Protein AF-A0A7C4UR06-F1 (afdb_monomer_lite)

Secondary structure (DSSP, 8-state):
-HHHHHHHHHHHHHHHTTPPPPHHHHHHHHHHHHHHHHHHTTSHHHHHHHHHHHHHHHHHHHHHHHTT-HHHHHHHHHHHHHHSTTTTSTTSTTHHHHHHHHHHHTPPEEEEEEEEEETTEEEEEEEEE-TTT--EEEEEEETT-EE--PBPTTT--BPPP-EEEEEEETTTTEEEEEEGGGTEEEEEEPP----

Radius of gyration: 21.27 Å; chains: 1; bounding box: 47×37×65 Å

Foldseek 3Di:
DVQLVVLCVVLVCCLVVVHDDPPVCLVVSLVSNLVVLVVQVVDPVSLVVLVVVLVVLVVSLVSCVVVVVLNSNLSSQSSSCSSPPPCCPCPHVCVVVNQLSVLVQQAWDKAWAFWDDDDPWIWTWMWTAGNVPRDIDIDTDTAQDFDDFDQDPVPRDTHGGQKHFPDAPDVQQWTWMARNVNRDIDIHGHPPPPD

Sequence (195 aa):
MSELRSALQPLSNAINTNTGIPPSQHESILNNLRSVKGKYSAIENGKIAIGKICLELDDMIKRAREQQRWGLVRLGIMAYDVLRPGAIAPDGKYARLLERTNLILSRPKVEVNGFLQAEKDIYIFLTVTDTATQKTENFKVREGEEFYEPVDPQTNKKKPPQLRIVRVIGDQQSVEILYIPANETWIVPGPRTKG

pLDDT: mean 90.49, std 7.77, range [35.78, 97.94]

Structure (mmCIF, N/CA/C/O backbone):
data_AF-A0A7C4UR06-F1
#
_entry.id   AF-A0A7C4UR06-F1
#
loop_
_atom_site.group_PDB
_atom_site.id
_atom_site.type_symbol
_atom_site.label_atom_id
_atom_site.label_alt_id
_atom_site.label_comp_id
_atom_site.label_asym_id
_atom_site.label_entity_id
_atom_site.label_seq_id
_atom_site.pdbx_PDB_ins_code
_atom_site.Cartn_x
_atom_site.Cartn_y
_atom_site.Cartn_z
_atom_site.occupancy
_atom_site.B_iso_or_equiv
_atom_site.auth_seq_id
_atom_site.auth_comp_id
_atom_site.auth_asym_id
_atom_site.auth_atom_id
_atom_site.pdbx_PDB_model_num
ATOM 1 N N . MET A 1 1 ? 21.070 -8.172 -23.298 1.00 59.19 1 MET A N 1
ATOM 2 C CA . MET A 1 1 ? 19.968 -8.837 -22.555 1.00 59.19 1 MET A CA 1
ATOM 3 C C . MET A 1 1 ? 20.271 -8.947 -21.061 1.00 59.19 1 MET A C 1
ATOM 5 O O . MET A 1 1 ? 19.366 -8.677 -20.283 1.00 59.19 1 MET A O 1
ATOM 9 N N . SER A 1 2 ? 21.506 -9.286 -20.648 1.00 75.75 2 SER A N 1
ATOM 10 C CA . SER A 1 2 ? 21.862 -9.386 -19.219 1.00 75.75 2 SER A CA 1
ATOM 11 C C . SER A 1 2 ? 21.649 -8.079 -18.453 1.00 75.75 2 SER A C 1
ATOM 13 O O . SER A 1 2 ? 21.079 -8.115 -17.377 1.00 75.75 2 SER A O 1
ATOM 15 N N . GLU A 1 3 ? 21.991 -6.926 -19.035 1.00 81.56 3 GLU A N 1
ATOM 16 C CA . GLU A 1 3 ? 21.871 -5.624 -18.360 1.00 81.56 3 GLU A CA 1
ATOM 17 C C . GLU A 1 3 ? 20.427 -5.226 -18.003 1.00 81.56 3 GLU A C 1
ATOM 19 O O . GLU A 1 3 ? 20.192 -4.699 -16.918 1.00 81.56 3 GLU A O 1
ATOM 24 N N . LEU A 1 4 ? 19.446 -5.516 -18.874 1.00 81.00 4 LEU A N 1
ATOM 25 C CA . LEU A 1 4 ? 18.023 -5.264 -18.587 1.00 81.00 4 LEU A CA 1
ATOM 26 C C . LEU A 1 4 ? 17.529 -6.129 -17.421 1.00 81.00 4 LEU A C 1
ATOM 28 O O . LEU A 1 4 ? 16.806 -5.637 -16.559 1.00 81.00 4 LEU A O 1
ATOM 32 N N . ARG A 1 5 ? 17.949 -7.400 -17.366 1.00 83.25 5 ARG A N 1
ATOM 33 C CA . ARG A 1 5 ? 17.631 -8.286 -16.237 1.00 83.25 5 ARG A CA 1
ATOM 34 C C . ARG A 1 5 ? 18.345 -7.854 -14.962 1.00 83.25 5 ARG A C 1
ATOM 36 O O . ARG A 1 5 ? 17.712 -7.811 -13.915 1.00 83.25 5 ARG A O 1
ATOM 43 N N . SER A 1 6 ? 19.614 -7.455 -15.050 1.00 87.06 6 SER A N 1
ATOM 44 C CA . SER A 1 6 ? 20.381 -6.954 -13.906 1.00 87.06 6 SER A CA 1
ATOM 45 C C . SER A 1 6 ? 19.733 -5.722 -13.272 1.00 87.06 6 SER A C 1
ATOM 47 O O . SER A 1 6 ? 19.689 -5.623 -12.049 1.00 87.06 6 SER A O 1
ATOM 49 N N . ALA A 1 7 ? 19.165 -4.816 -14.077 1.00 85.06 7 ALA A N 1
ATOM 50 C CA . ALA A 1 7 ? 18.427 -3.659 -13.567 1.00 85.06 7 ALA A CA 1
ATOM 51 C C . ALA A 1 7 ? 17.163 -4.051 -12.772 1.00 85.06 7 ALA A C 1
ATOM 53 O O . ALA A 1 7 ? 16.773 -3.339 -11.850 1.00 85.06 7 ALA A O 1
ATOM 54 N N . LEU A 1 8 ? 16.548 -5.194 -13.093 1.00 87.56 8 LEU A N 1
ATOM 55 C CA . LEU A 1 8 ? 15.363 -5.730 -12.412 1.00 87.56 8 LEU A CA 1
ATOM 56 C C . LEU A 1 8 ? 15.693 -6.766 -11.330 1.00 87.56 8 LEU A C 1
ATOM 58 O O . LEU A 1 8 ? 14.796 -7.207 -10.608 1.00 87.56 8 LEU A O 1
ATOM 62 N N . GLN A 1 9 ? 16.964 -7.137 -11.175 1.00 87.56 9 GLN A N 1
ATOM 63 C CA . GLN A 1 9 ? 17.397 -8.132 -10.199 1.00 87.56 9 GLN A CA 1
ATOM 64 C C . GLN A 1 9 ? 16.957 -7.802 -8.763 1.00 87.56 9 GLN A C 1
ATOM 66 O O . GLN A 1 9 ? 16.503 -8.721 -8.081 1.00 87.56 9 GLN A O 1
ATOM 71 N N . PRO A 1 10 ? 16.995 -6.536 -8.291 1.00 88.00 10 PRO A N 1
ATOM 72 C CA . PRO A 1 10 ? 16.487 -6.198 -6.963 1.00 88.00 10 PRO A CA 1
ATOM 73 C C . PRO A 1 10 ? 15.001 -6.539 -6.790 1.00 88.00 10 PRO A C 1
ATOM 75 O O . PRO A 1 10 ? 14.621 -7.092 -5.761 1.00 88.00 10 PRO A O 1
ATOM 78 N N . LEU A 1 11 ? 14.175 -6.269 -7.811 1.00 86.50 11 LEU A N 1
ATOM 79 C CA . LEU A 1 11 ? 12.741 -6.575 -7.803 1.00 86.50 11 LEU A CA 1
ATOM 80 C C . LEU A 1 11 ? 12.498 -8.087 -7.789 1.00 86.50 11 LEU A C 1
ATOM 82 O O . LEU A 1 11 ? 11.734 -8.579 -6.963 1.00 86.50 11 LEU A O 1
ATOM 86 N N . SER A 1 12 ? 13.191 -8.821 -8.662 1.00 87.62 12 SER A N 1
ATOM 87 C CA . SER A 1 12 ? 13.107 -10.284 -8.725 1.00 87.62 12 SER A CA 1
ATOM 88 C C . SER A 1 12 ? 13.512 -10.928 -7.397 1.00 87.62 12 SER A C 1
ATOM 90 O O . SER A 1 12 ? 12.781 -11.757 -6.856 1.00 87.62 12 SER A O 1
ATOM 92 N N . ASN A 1 13 ? 14.638 -10.493 -6.822 1.00 90.06 13 ASN A N 1
ATOM 93 C CA . ASN A 1 13 ? 15.117 -10.986 -5.536 1.00 90.06 13 ASN A CA 1
ATOM 94 C C . ASN A 1 13 ? 14.091 -10.719 -4.433 1.00 90.06 13 ASN A C 1
ATOM 96 O O . ASN A 1 13 ? 13.734 -11.653 -3.731 1.00 90.06 13 ASN A O 1
ATOM 100 N N . ALA A 1 14 ? 13.569 -9.495 -4.329 1.00 88.38 14 ALA A N 1
ATOM 101 C CA . ALA A 1 14 ? 12.589 -9.123 -3.308 1.00 88.38 14 ALA A CA 1
ATOM 102 C C . ALA A 1 14 ? 11.306 -9.969 -3.359 1.00 88.38 14 ALA A C 1
ATOM 104 O O . ALA A 1 14 ? 10.772 -10.354 -2.318 1.00 88.38 14 ALA A O 1
ATOM 105 N N . ILE A 1 15 ? 10.828 -10.295 -4.563 1.00 86.56 15 ILE A N 1
ATOM 106 C CA . ILE A 1 15 ? 9.661 -11.170 -4.753 1.00 86.56 15 ILE A CA 1
ATOM 107 C C . ILE A 1 15 ? 9.988 -12.613 -4.340 1.00 86.56 15 ILE A C 1
ATOM 109 O O . ILE A 1 15 ? 9.187 -13.260 -3.669 1.00 86.56 15 ILE A O 1
ATOM 113 N N . ASN A 1 16 ? 11.165 -13.122 -4.714 1.00 86.62 16 ASN A N 1
ATOM 114 C CA . ASN A 1 16 ? 11.542 -14.515 -4.458 1.00 86.62 16 ASN A CA 1
ATOM 115 C C . ASN A 1 16 ? 11.925 -14.775 -2.992 1.00 86.62 16 ASN A C 1
ATOM 117 O O . ASN A 1 16 ? 11.623 -15.839 -2.461 1.00 86.62 16 ASN A O 1
ATOM 121 N N . THR A 1 17 ? 12.584 -13.823 -2.329 1.00 86.19 17 THR A N 1
ATOM 122 C CA . THR A 1 17 ? 13.003 -13.940 -0.920 1.00 86.19 17 THR A CA 1
ATOM 123 C C . THR A 1 17 ? 11.976 -13.366 0.050 1.00 86.19 17 THR A C 1
ATOM 125 O O . THR A 1 17 ? 12.208 -13.351 1.258 1.00 86.19 17 THR A O 1
ATOM 128 N N . ASN A 1 18 ? 10.838 -12.891 -0.462 1.00 78.62 18 ASN A N 1
ATOM 129 C CA . ASN A 1 18 ? 9.783 -12.254 0.316 1.00 78.62 18 ASN A CA 1
ATOM 130 C C . ASN A 1 18 ? 10.299 -11.046 1.135 1.00 78.62 18 ASN A C 1
ATOM 132 O O . ASN A 1 18 ? 9.772 -10.728 2.205 1.00 78.62 18 ASN A O 1
ATOM 136 N N . THR A 1 19 ? 11.315 -10.328 0.643 1.00 84.38 19 THR A N 1
ATOM 137 C CA . THR A 1 19 ? 11.877 -9.136 1.302 1.00 84.38 19 THR A CA 1
ATOM 138 C C . THR A 1 19 ? 11.327 -7.842 0.709 1.00 84.38 19 THR A C 1
ATOM 140 O O . THR A 1 19 ? 10.835 -7.785 -0.416 1.00 84.38 19 THR A O 1
ATOM 143 N N . GLY A 1 20 ? 11.266 -6.788 1.525 1.00 80.56 20 GLY A N 1
ATOM 144 C CA . GLY A 1 20 ? 10.828 -5.466 1.071 1.00 80.56 20 GLY A CA 1
ATOM 145 C C . GLY A 1 20 ? 11.960 -4.717 0.373 1.00 80.56 20 GLY A C 1
ATOM 146 O O . GLY A 1 20 ? 13.120 -4.883 0.737 1.00 80.56 20 GLY A O 1
ATOM 147 N N . ILE A 1 21 ? 11.618 -3.854 -0.587 1.00 85.31 21 ILE A N 1
ATOM 148 C CA . ILE A 1 21 ? 12.548 -2.847 -1.114 1.00 85.31 21 ILE A CA 1
ATOM 149 C C . ILE A 1 21 ? 12.170 -1.501 -0.490 1.00 85.31 21 ILE A C 1
ATOM 151 O O . ILE A 1 21 ? 11.022 -1.073 -0.670 1.00 85.31 21 ILE A O 1
ATOM 155 N N . PRO A 1 22 ? 13.093 -0.819 0.213 1.00 84.88 22 PRO A N 1
ATOM 156 C CA . PRO A 1 22 ? 12.840 0.508 0.762 1.00 84.88 22 PRO A CA 1
ATOM 157 C C . PRO A 1 22 ? 12.407 1.502 -0.330 1.00 84.88 22 PRO A C 1
ATOM 159 O O . PRO A 1 22 ? 13.013 1.501 -1.404 1.00 84.88 22 PRO A O 1
ATOM 162 N N . PRO A 1 23 ? 11.424 2.390 -0.073 1.00 81.25 23 PRO A N 1
ATOM 163 C CA . PRO A 1 23 ? 10.968 3.378 -1.057 1.00 81.25 23 PRO A CA 1
ATOM 164 C C . PRO A 1 23 ? 12.089 4.255 -1.630 1.00 81.25 23 PRO A C 1
ATOM 166 O O . PRO A 1 23 ? 12.062 4.595 -2.809 1.00 81.25 23 PRO A O 1
ATOM 169 N N . SER A 1 24 ? 13.119 4.554 -0.832 1.00 84.12 24 SER A N 1
ATOM 170 C CA . SER A 1 24 ? 14.296 5.323 -1.262 1.00 84.12 24 SER A CA 1
ATOM 171 C C . SER A 1 24 ? 15.087 4.665 -2.398 1.00 84.12 24 SER A C 1
ATOM 173 O O . SER A 1 24 ? 15.775 5.350 -3.147 1.00 84.12 24 SER A O 1
ATOM 175 N N . GLN A 1 25 ? 14.987 3.343 -2.562 1.00 87.25 25 GLN A N 1
ATOM 176 C CA . GLN A 1 25 ? 15.677 2.613 -3.627 1.00 87.25 25 GLN A CA 1
ATOM 177 C C . GLN A 1 25 ? 14.840 2.504 -4.909 1.00 87.25 25 GLN A C 1
ATOM 179 O O . GLN A 1 25 ? 15.382 2.167 -5.962 1.00 87.25 25 GLN A O 1
ATOM 184 N N . HIS A 1 26 ? 13.534 2.794 -4.853 1.00 88.94 26 HIS A N 1
ATOM 185 C CA . HIS A 1 26 ? 12.623 2.613 -5.991 1.00 88.94 26 HIS A CA 1
ATOM 186 C C . HIS A 1 26 ? 13.018 3.507 -7.164 1.00 88.94 26 HIS A C 1
ATOM 188 O O . HIS A 1 26 ? 13.103 3.040 -8.297 1.00 88.94 26 HIS A O 1
ATOM 194 N N . GLU A 1 27 ? 13.319 4.776 -6.894 1.00 88.94 27 GLU A N 1
ATOM 195 C CA . GLU A 1 27 ? 13.693 5.734 -7.934 1.00 88.94 27 GLU A CA 1
ATOM 196 C C . GLU A 1 27 ? 15.019 5.363 -8.610 1.00 88.94 27 GLU A C 1
ATOM 198 O O . GLU A 1 27 ? 15.123 5.411 -9.835 1.00 88.94 27 GLU A O 1
ATOM 203 N N . SER A 1 28 ? 16.005 4.907 -7.832 1.00 88.94 28 SER A N 1
ATOM 204 C CA . SER A 1 28 ? 17.294 4.442 -8.356 1.00 88.94 28 SER A CA 1
ATOM 205 C C . SER A 1 28 ? 17.127 3.255 -9.315 1.00 88.94 28 SER A C 1
ATOM 207 O O . SER A 1 28 ? 17.677 3.264 -10.419 1.00 88.94 28 SER A O 1
ATOM 209 N N . ILE A 1 29 ? 16.288 2.275 -8.953 1.00 89.62 29 ILE A N 1
ATOM 210 C CA . ILE A 1 29 ? 15.967 1.120 -9.810 1.00 89.62 29 ILE A CA 1
ATOM 211 C C . ILE A 1 29 ? 15.325 1.584 -11.126 1.00 89.62 29 ILE A C 1
ATOM 213 O O . ILE A 1 29 ? 15.742 1.164 -12.208 1.00 89.62 29 ILE A O 1
ATOM 217 N N . LEU A 1 30 ? 14.338 2.483 -11.051 1.00 92.69 30 LEU A N 1
ATOM 218 C CA . LEU A 1 30 ? 13.646 3.005 -12.232 1.00 92.69 30 LEU A CA 1
ATOM 219 C C . LEU A 1 30 ? 14.571 3.840 -13.127 1.00 92.69 30 LEU A C 1
ATOM 221 O O . LEU A 1 30 ? 14.512 3.717 -14.350 1.00 92.69 30 LEU A O 1
ATOM 225 N N . ASN A 1 31 ? 15.451 4.656 -12.546 1.00 91.38 31 ASN A N 1
ATOM 226 C CA . ASN A 1 31 ? 16.428 5.455 -13.287 1.00 91.38 31 ASN A CA 1
ATOM 227 C C . ASN A 1 31 ? 17.463 4.577 -13.996 1.00 91.38 31 ASN A C 1
ATOM 229 O O . ASN A 1 31 ? 17.763 4.812 -15.170 1.00 91.38 31 ASN A O 1
ATOM 233 N N . ASN A 1 32 ? 17.944 3.521 -13.335 1.00 90.12 32 ASN A N 1
ATOM 234 C CA . ASN A 1 32 ? 18.813 2.537 -13.969 1.00 90.12 32 ASN A CA 1
ATOM 235 C C . ASN A 1 32 ? 18.104 1.870 -15.162 1.00 90.12 32 ASN A C 1
ATOM 237 O O . ASN A 1 32 ? 18.641 1.833 -16.268 1.00 90.12 32 ASN A O 1
ATOM 241 N N . LEU A 1 33 ? 16.849 1.444 -14.986 1.00 90.94 33 LEU A N 1
ATOM 242 C CA . LEU A 1 33 ? 16.063 0.838 -16.062 1.00 90.94 33 LEU A CA 1
ATOM 243 C C . LEU A 1 33 ? 15.843 1.790 -17.249 1.00 90.94 33 LEU A C 1
ATOM 245 O O . LEU A 1 33 ? 15.959 1.361 -18.397 1.00 90.94 33 LEU A O 1
ATOM 249 N N . ARG A 1 34 ? 15.574 3.082 -17.001 1.00 92.69 34 ARG A N 1
ATOM 250 C CA . ARG A 1 34 ? 15.462 4.113 -18.054 1.00 92.69 34 ARG A CA 1
ATOM 251 C C . ARG A 1 34 ? 16.760 4.257 -18.845 1.00 92.69 34 ARG A C 1
ATOM 253 O O . ARG A 1 34 ? 16.720 4.269 -20.074 1.00 92.69 34 ARG A O 1
ATOM 260 N N . SER A 1 35 ? 17.896 4.324 -18.149 1.00 89.56 35 SER A N 1
ATOM 261 C CA . SER A 1 35 ? 19.225 4.419 -18.765 1.00 89.56 35 SER A CA 1
ATOM 262 C C . SER A 1 35 ? 19.516 3.208 -19.653 1.00 89.56 35 SER A C 1
ATOM 264 O O . SER A 1 35 ? 19.876 3.354 -20.822 1.00 89.56 35 SER A O 1
ATOM 266 N N . VAL A 1 36 ? 19.269 1.999 -19.138 1.00 87.38 36 VAL A N 1
ATOM 267 C CA . VAL A 1 36 ? 19.451 0.759 -19.900 1.00 87.38 36 VAL A CA 1
ATOM 268 C C . VAL A 1 36 ? 18.495 0.715 -21.096 1.00 87.38 36 VAL A C 1
ATOM 270 O O . VAL A 1 36 ? 18.935 0.446 -22.211 1.00 87.38 36 VAL A O 1
ATOM 273 N N . LYS A 1 37 ? 17.210 1.055 -20.925 1.00 89.19 37 LYS A N 1
ATOM 274 C CA . LYS A 1 37 ? 16.245 1.130 -22.036 1.00 89.19 37 LYS A CA 1
ATOM 275 C C . LYS A 1 37 ? 16.731 2.057 -23.151 1.00 89.19 37 LYS A C 1
ATOM 277 O O . LYS A 1 37 ? 16.643 1.673 -24.314 1.00 89.19 37 LYS A O 1
ATOM 282 N N . GLY A 1 38 ? 17.249 3.239 -22.811 1.00 88.38 38 GLY A N 1
ATOM 283 C CA . GLY A 1 38 ? 17.743 4.216 -23.787 1.00 88.38 38 GLY A CA 1
ATOM 284 C C . GLY A 1 38 ? 18.836 3.664 -24.708 1.00 88.38 38 GLY A C 1
ATOM 285 O O . GLY A 1 38 ? 18.875 4.018 -25.881 1.00 88.38 38 GLY A O 1
ATOM 286 N N . LYS A 1 39 ? 19.669 2.738 -24.213 1.00 86.12 39 LYS A N 1
ATOM 287 C CA . LYS A 1 39 ? 20.732 2.090 -25.001 1.00 86.12 39 LYS A CA 1
ATOM 288 C C . LYS A 1 39 ? 20.206 1.058 -26.002 1.00 86.12 39 LYS A C 1
ATOM 290 O O . LYS A 1 39 ? 20.802 0.869 -27.057 1.00 86.12 39 LYS A O 1
ATOM 295 N N . TYR A 1 40 ? 19.113 0.370 -25.670 1.00 85.12 40 TYR A N 1
ATOM 296 C CA . TYR A 1 40 ? 18.618 -0.776 -26.445 1.00 85.12 40 TYR A CA 1
ATOM 297 C C . TYR A 1 40 ? 17.356 -0.477 -27.266 1.00 85.12 40 TYR A C 1
ATOM 299 O O . TYR A 1 40 ? 16.994 -1.276 -28.125 1.00 85.12 40 TYR A O 1
ATOM 307 N N . SER A 1 41 ? 16.682 0.653 -27.045 1.00 83.31 41 SER A N 1
ATOM 308 C CA . SER A 1 41 ? 15.409 0.983 -27.704 1.00 83.31 41 SER A CA 1
ATOM 309 C C . SER A 1 41 ? 15.521 1.186 -29.221 1.00 83.31 41 SER A C 1
ATOM 311 O O . SER A 1 41 ? 14.565 0.906 -29.944 1.00 83.31 41 SER A O 1
ATOM 313 N N . ALA A 1 42 ? 16.678 1.644 -29.707 1.00 84.69 42 ALA A N 1
ATOM 314 C CA . ALA A 1 42 ? 16.915 1.918 -31.125 1.00 84.69 42 ALA A CA 1
ATOM 315 C C . ALA A 1 42 ? 17.305 0.671 -31.944 1.00 84.69 42 ALA A C 1
ATOM 317 O O . ALA A 1 42 ? 17.257 0.707 -33.170 1.00 84.69 42 ALA A O 1
ATOM 318 N N . ILE A 1 43 ? 17.677 -0.434 -31.288 1.00 88.94 43 ILE A N 1
ATOM 319 C CA . ILE A 1 43 ? 18.215 -1.634 -31.944 1.00 88.94 43 ILE A CA 1
ATOM 320 C C . ILE A 1 43 ? 17.130 -2.711 -32.006 1.00 88.94 43 ILE A C 1
ATOM 322 O O . ILE A 1 43 ? 16.464 -2.984 -31.009 1.00 88.94 43 ILE A O 1
ATOM 326 N N . GLU A 1 44 ? 16.986 -3.382 -33.149 1.00 81.38 44 GLU A N 1
ATOM 327 C CA . GLU A 1 44 ? 15.920 -4.370 -33.375 1.00 81.38 44 GLU A CA 1
ATOM 328 C C . GLU A 1 44 ? 15.949 -5.530 -32.361 1.00 81.38 44 GLU A C 1
ATOM 330 O O . GLU A 1 44 ? 14.959 -5.816 -31.686 1.00 81.38 44 GLU A O 1
ATOM 335 N N . ASN A 1 45 ? 17.130 -6.108 -32.125 1.00 84.50 45 ASN A N 1
ATOM 336 C CA . ASN A 1 45 ? 17.332 -7.118 -31.079 1.00 84.50 45 ASN A CA 1
ATOM 337 C C . ASN A 1 45 ? 17.017 -6.586 -29.669 1.00 84.50 45 ASN A C 1
ATOM 339 O O . ASN A 1 45 ? 16.595 -7.340 -28.789 1.00 84.50 45 ASN A O 1
ATOM 343 N N . GLY A 1 46 ? 17.215 -5.286 -29.447 1.00 83.00 46 GLY A N 1
ATOM 344 C CA . GLY A 1 46 ? 16.885 -4.611 -28.199 1.00 83.00 46 GLY A CA 1
ATOM 345 C C . GLY A 1 46 ? 15.377 -4.488 -27.986 1.00 83.00 46 GLY A C 1
ATOM 346 O O . GLY A 1 46 ? 14.903 -4.778 -26.890 1.00 83.00 46 GLY A O 1
ATOM 347 N N . LYS A 1 47 ? 14.603 -4.183 -29.034 1.00 86.31 47 LYS A N 1
ATOM 348 C CA . LYS A 1 47 ? 13.129 -4.181 -28.978 1.00 86.31 47 LYS A CA 1
ATOM 349 C C . LYS A 1 47 ? 12.572 -5.562 -28.633 1.00 86.31 47 LYS A C 1
ATOM 351 O O . LYS A 1 47 ? 11.715 -5.673 -27.756 1.00 86.31 47 LYS A O 1
ATOM 356 N N . ILE A 1 48 ? 13.106 -6.619 -29.252 1.00 87.69 48 ILE A N 1
ATOM 357 C CA . ILE A 1 48 ? 12.726 -8.009 -28.941 1.00 87.69 48 ILE A CA 1
ATOM 358 C C . ILE A 1 48 ? 13.058 -8.344 -27.480 1.00 87.69 48 ILE A C 1
ATOM 360 O O . ILE A 1 48 ? 12.239 -8.933 -26.771 1.00 87.69 48 ILE A O 1
ATOM 364 N N . ALA A 1 49 ? 14.244 -7.953 -27.002 1.0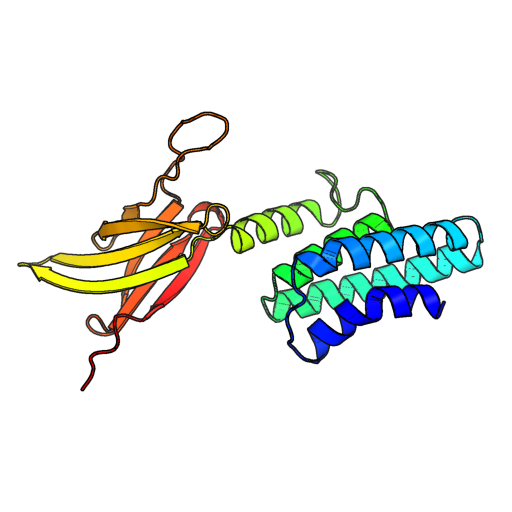0 86.81 49 ALA A N 1
ATOM 365 C CA . ALA A 1 49 ? 14.643 -8.167 -25.613 1.00 86.81 49 ALA A CA 1
ATOM 366 C C . ALA A 1 49 ? 13.729 -7.424 -24.626 1.00 86.81 49 ALA A C 1
ATOM 368 O O . ALA A 1 49 ? 13.301 -8.020 -23.642 1.00 86.81 49 ALA A O 1
ATOM 369 N N . ILE A 1 50 ? 13.380 -6.165 -24.904 1.00 90.12 50 ILE A N 1
ATOM 370 C CA . ILE A 1 50 ? 12.434 -5.387 -24.093 1.00 90.12 50 ILE A CA 1
ATOM 371 C C . ILE A 1 50 ? 11.079 -6.097 -24.028 1.00 90.12 50 ILE A C 1
ATOM 373 O O . ILE A 1 50 ? 10.530 -6.246 -22.940 1.00 90.12 50 ILE A O 1
ATOM 377 N N . GLY A 1 51 ? 10.573 -6.607 -25.156 1.00 90.38 51 GLY A N 1
ATOM 378 C CA . GLY A 1 51 ? 9.329 -7.380 -25.191 1.00 90.38 51 GLY A CA 1
ATOM 379 C C . GLY A 1 51 ? 9.350 -8.597 -24.258 1.00 90.38 51 GLY A C 1
ATOM 380 O O . GLY A 1 51 ? 8.405 -8.800 -23.498 1.00 90.38 51 GLY A O 1
ATOM 381 N N . LYS A 1 52 ? 10.450 -9.365 -24.244 1.00 91.19 52 LYS A N 1
ATOM 382 C CA . LYS A 1 52 ? 10.624 -10.506 -23.323 1.00 91.19 52 LYS A CA 1
ATOM 383 C C . LYS A 1 52 ? 10.642 -10.071 -21.856 1.00 91.19 52 LYS A C 1
ATOM 385 O O . LYS A 1 52 ? 9.994 -10.699 -21.027 1.00 91.19 52 LYS A O 1
ATOM 390 N N . ILE A 1 53 ? 11.328 -8.974 -21.546 1.00 91.38 53 ILE A N 1
ATOM 391 C CA . ILE A 1 53 ? 11.395 -8.436 -20.181 1.00 91.38 53 ILE A CA 1
ATOM 392 C C . ILE A 1 53 ? 10.029 -7.927 -19.710 1.00 91.38 53 ILE A C 1
ATOM 394 O O . ILE A 1 53 ? 9.681 -8.107 -18.548 1.00 91.38 53 ILE A O 1
ATOM 398 N N . CYS A 1 54 ? 9.218 -7.350 -20.597 1.00 93.25 54 CYS A N 1
ATOM 399 C CA . CYS A 1 54 ? 7.845 -6.975 -20.263 1.00 93.25 54 CYS A CA 1
ATOM 400 C C . CYS A 1 54 ? 7.002 -8.191 -19.840 1.00 93.25 54 CYS A C 1
ATOM 402 O O . CYS A 1 54 ? 6.230 -8.080 -18.894 1.00 93.25 54 CYS A O 1
ATOM 404 N N . LEU A 1 55 ? 7.175 -9.350 -20.487 1.00 93.56 55 LEU A N 1
ATOM 405 C CA . LEU A 1 55 ? 6.499 -10.590 -20.078 1.00 93.56 55 LEU A CA 1
ATOM 406 C C . LEU A 1 55 ? 6.982 -11.081 -18.703 1.00 93.56 55 LEU A C 1
ATOM 408 O O . LEU A 1 55 ? 6.178 -11.528 -17.891 1.00 93.56 55 LEU A O 1
ATOM 412 N N . GLU A 1 56 ? 8.280 -10.965 -18.416 1.00 92.62 56 GLU A N 1
ATOM 413 C CA . GLU A 1 56 ? 8.828 -11.281 -17.088 1.00 92.62 56 GLU A CA 1
ATOM 414 C C . GLU A 1 56 ? 8.271 -10.341 -16.007 1.00 92.62 56 GLU A C 1
ATOM 416 O O . GLU A 1 56 ? 7.912 -10.794 -14.922 1.00 92.62 56 GLU A O 1
ATOM 421 N N . LEU A 1 57 ? 8.149 -9.044 -16.306 1.00 94.31 57 LEU A N 1
ATOM 422 C CA . LEU A 1 57 ? 7.540 -8.069 -15.400 1.00 94.31 57 LEU A CA 1
ATOM 423 C C . LEU A 1 57 ? 6.059 -8.351 -15.154 1.00 94.31 57 LEU A C 1
ATOM 425 O O . LEU A 1 57 ? 5.614 -8.230 -14.016 1.00 94.31 57 LEU A O 1
ATOM 429 N N . ASP A 1 58 ? 5.306 -8.753 -16.179 1.00 95.75 58 ASP A N 1
ATOM 430 C CA . ASP A 1 58 ? 3.903 -9.147 -16.022 1.00 95.75 58 ASP A CA 1
ATOM 431 C C . ASP A 1 58 ? 3.761 -10.274 -14.985 1.00 95.75 58 ASP A C 1
ATOM 433 O O . ASP A 1 58 ? 2.920 -10.199 -14.083 1.00 95.75 58 ASP A O 1
ATOM 437 N N . ASP A 1 59 ? 4.617 -11.292 -15.087 1.00 95.31 59 ASP A N 1
ATOM 438 C 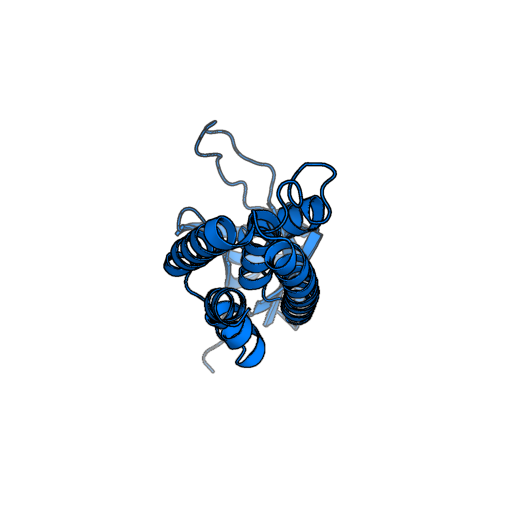CA . ASP A 1 59 ? 4.653 -12.420 -14.160 1.00 95.31 59 ASP A CA 1
ATOM 439 C C . ASP A 1 59 ? 5.104 -12.006 -12.748 1.00 95.31 59 ASP A C 1
ATOM 441 O O . ASP A 1 59 ? 4.493 -12.399 -11.752 1.00 95.31 59 ASP A O 1
ATOM 445 N N . MET A 1 60 ? 6.117 -11.142 -12.636 1.00 94.31 60 MET A N 1
ATOM 446 C CA . MET A 1 60 ? 6.554 -10.582 -11.351 1.00 94.31 60 MET A CA 1
ATOM 447 C C . MET A 1 60 ? 5.442 -9.781 -10.661 1.00 94.31 60 MET A C 1
ATOM 449 O O . MET A 1 60 ? 5.207 -9.959 -9.466 1.00 94.31 60 MET A O 1
ATOM 453 N N . ILE A 1 61 ? 4.728 -8.925 -11.401 1.00 96.19 61 ILE A N 1
ATOM 454 C CA . ILE A 1 61 ? 3.596 -8.143 -10.882 1.00 96.19 61 ILE A CA 1
ATOM 455 C C . ILE A 1 61 ? 2.494 -9.082 -10.385 1.00 96.19 61 ILE A C 1
ATOM 457 O O . ILE A 1 61 ? 1.935 -8.859 -9.308 1.00 96.19 61 ILE A O 1
ATOM 461 N N . LYS A 1 62 ? 2.196 -10.144 -11.143 1.00 95.88 62 LYS A N 1
ATOM 462 C CA . LYS A 1 62 ? 1.207 -11.154 -10.756 1.00 95.88 62 LYS A CA 1
ATOM 463 C C . LYS A 1 62 ? 1.603 -11.854 -9.452 1.00 95.88 62 LYS A C 1
ATOM 465 O O . LYS A 1 62 ? 0.810 -11.842 -8.514 1.00 95.88 62 LYS A O 1
ATOM 470 N N . ARG A 1 63 ? 2.833 -12.366 -9.351 1.00 94.38 63 ARG A N 1
ATOM 471 C CA . ARG A 1 63 ? 3.346 -13.023 -8.134 1.00 94.38 63 ARG A CA 1
ATOM 472 C C . ARG A 1 63 ? 3.355 -12.089 -6.924 1.00 94.38 63 ARG A C 1
ATOM 474 O O . ARG A 1 63 ? 2.892 -12.462 -5.850 1.00 94.38 63 ARG A O 1
ATOM 481 N N . ALA A 1 64 ? 3.813 -10.848 -7.095 1.00 94.00 64 ALA A N 1
ATOM 482 C CA . ALA A 1 64 ? 3.796 -9.849 -6.028 1.00 94.00 64 ALA A CA 1
ATOM 483 C C . ALA A 1 64 ? 2.366 -9.554 -5.543 1.00 94.00 64 ALA A C 1
ATOM 485 O O . ALA A 1 64 ? 2.143 -9.382 -4.345 1.00 94.00 64 ALA A O 1
ATOM 486 N N . ARG A 1 65 ? 1.388 -9.519 -6.456 1.00 94.06 65 ARG A N 1
ATOM 487 C CA . ARG A 1 65 ? -0.028 -9.325 -6.121 1.00 94.06 65 ARG A CA 1
ATOM 488 C C . ARG A 1 65 ? -0.603 -10.517 -5.358 1.00 94.06 65 ARG A C 1
ATOM 490 O O . ARG A 1 65 ? -1.312 -10.301 -4.381 1.00 94.06 65 ARG A O 1
ATOM 497 N N . GLU A 1 66 ? -0.299 -11.742 -5.780 1.00 92.94 66 GLU A N 1
ATOM 498 C CA . GLU A 1 66 ? -0.720 -12.973 -5.090 1.00 92.94 66 GLU A CA 1
ATOM 499 C C . GLU A 1 66 ? -0.180 -13.032 -3.655 1.00 92.94 66 GLU A C 1
ATOM 501 O O . GLU A 1 66 ? -0.885 -13.447 -2.742 1.00 92.94 66 GLU A O 1
ATOM 506 N N . GLN A 1 67 ? 1.030 -12.517 -3.435 1.00 91.50 67 GLN A N 1
ATOM 507 C CA . GLN A 1 67 ? 1.649 -12.382 -2.112 1.00 91.50 67 GLN A CA 1
ATOM 508 C C . GLN A 1 67 ? 1.211 -11.114 -1.344 1.00 91.50 67 GLN A C 1
ATOM 510 O O . GLN A 1 67 ? 1.780 -10.804 -0.298 1.00 91.50 67 GLN A O 1
ATOM 515 N N . GLN A 1 68 ? 0.261 -10.332 -1.872 1.00 90.44 68 GLN A N 1
ATOM 516 C CA . GLN A 1 68 ? -0.188 -9.044 -1.316 1.00 90.44 68 GLN A CA 1
ATOM 517 C C . GLN A 1 68 ? 0.94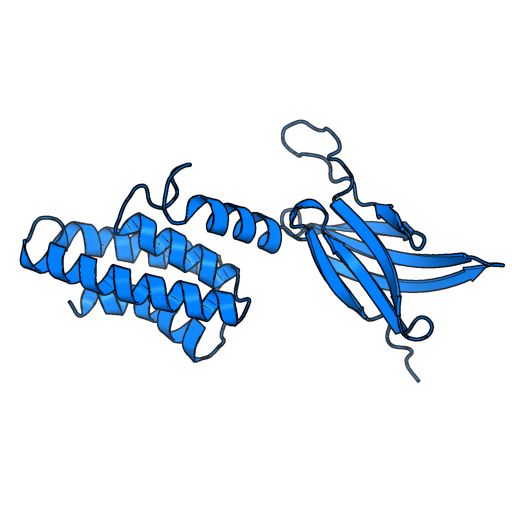7 -8.031 -1.047 1.00 90.44 68 GLN A C 1
ATOM 519 O O . GLN A 1 68 ? 0.878 -7.176 -0.163 1.00 90.44 68 GLN A O 1
ATOM 524 N N . ARG A 1 69 ? 2.016 -8.079 -1.848 1.00 90.75 69 ARG A N 1
ATOM 525 C CA . ARG A 1 69 ? 3.186 -7.194 -1.757 1.00 90.75 69 ARG A CA 1
ATOM 526 C C . ARG A 1 69 ? 2.967 -5.921 -2.565 1.00 90.75 69 ARG A C 1
ATOM 528 O O . ARG A 1 69 ? 3.679 -5.648 -3.529 1.00 90.75 69 ARG A O 1
ATOM 535 N N . TRP A 1 70 ? 1.997 -5.112 -2.152 1.00 92.12 70 TRP A N 1
ATOM 536 C CA . TRP A 1 70 ? 1.533 -3.925 -2.884 1.00 92.12 70 TRP A CA 1
ATOM 537 C C . TRP A 1 70 ? 2.643 -2.923 -3.243 1.00 92.12 70 TRP A C 1
ATOM 539 O O . TRP A 1 70 ? 2.644 -2.368 -4.339 1.00 92.12 70 TRP A O 1
ATOM 549 N N . GLY A 1 71 ? 3.659 -2.755 -2.390 1.00 91.88 71 GLY A N 1
ATOM 550 C CA . GLY A 1 71 ? 4.824 -1.920 -2.716 1.00 91.88 71 GLY A CA 1
ATOM 551 C C . GLY A 1 71 ? 5.627 -2.434 -3.922 1.00 91.88 71 GLY A C 1
ATOM 552 O O . GLY A 1 71 ? 6.051 -1.645 -4.764 1.00 91.88 71 GLY A O 1
ATOM 553 N N . LEU A 1 72 ? 5.784 -3.757 -4.044 1.00 93.56 72 LEU A N 1
ATOM 554 C CA . LEU A 1 72 ? 6.462 -4.397 -5.176 1.00 93.56 72 LEU A CA 1
ATOM 555 C C . LEU A 1 72 ? 5.573 -4.415 -6.424 1.00 93.56 72 LEU A C 1
ATOM 557 O O . LEU A 1 72 ? 6.081 -4.221 -7.524 1.00 93.56 72 LEU A O 1
ATOM 561 N N . VAL A 1 73 ? 4.253 -4.570 -6.258 1.00 95.50 73 VAL A N 1
ATOM 562 C CA . VAL A 1 73 ? 3.274 -4.421 -7.350 1.00 95.50 73 VAL A CA 1
ATOM 563 C C . VAL A 1 73 ? 3.401 -3.034 -7.980 1.00 95.50 73 VAL A C 1
ATOM 565 O O . VAL A 1 73 ? 3.568 -2.929 -9.194 1.00 95.50 73 VAL A O 1
ATOM 568 N N . ARG A 1 74 ? 3.402 -1.970 -7.163 1.00 95.31 74 ARG A N 1
ATOM 569 C CA . ARG A 1 74 ? 3.566 -0.590 -7.645 1.00 95.31 74 ARG A CA 1
ATOM 570 C C . ARG A 1 74 ? 4.880 -0.406 -8.397 1.00 95.31 74 ARG A C 1
ATOM 572 O O . ARG A 1 74 ? 4.873 0.117 -9.507 1.00 95.31 74 ARG A O 1
ATOM 579 N N . LEU A 1 75 ? 5.993 -0.854 -7.811 1.00 94.69 75 LEU A N 1
ATOM 580 C CA . LEU A 1 75 ? 7.312 -0.738 -8.433 1.00 94.69 75 LEU A CA 1
ATOM 581 C C . LEU A 1 75 ? 7.383 -1.500 -9.764 1.00 94.69 75 LEU A C 1
ATOM 583 O O . LEU A 1 75 ? 7.899 -0.965 -10.742 1.00 94.69 75 LEU A O 1
ATOM 587 N N . GLY A 1 76 ? 6.819 -2.709 -9.827 1.00 95.44 76 GLY A N 1
ATOM 588 C CA . GLY A 1 76 ? 6.734 -3.498 -11.054 1.00 95.44 76 GLY A CA 1
ATOM 589 C C . GLY A 1 76 ? 5.926 -2.798 -12.148 1.00 95.44 76 GLY A C 1
ATOM 590 O O . GLY A 1 76 ? 6.383 -2.731 -13.286 1.00 95.44 76 GLY A O 1
ATOM 591 N N . ILE A 1 77 ? 4.778 -2.201 -11.806 1.00 96.62 77 ILE A N 1
ATOM 592 C CA . ILE A 1 77 ? 3.967 -1.405 -12.745 1.00 96.62 77 ILE A CA 1
ATOM 593 C C . ILE A 1 77 ? 4.759 -0.204 -13.274 1.00 96.62 77 ILE A C 1
ATOM 595 O O . ILE A 1 77 ? 4.775 0.038 -14.480 1.00 96.62 77 ILE A O 1
ATOM 599 N N . MET A 1 78 ? 5.449 0.529 -12.394 1.00 95.50 78 MET A N 1
ATOM 600 C CA . MET A 1 78 ? 6.281 1.668 -12.799 1.00 95.50 78 MET A CA 1
ATOM 601 C C . MET A 1 78 ? 7.445 1.230 -13.698 1.00 95.50 78 MET A C 1
ATOM 603 O O . MET A 1 78 ? 7.750 1.902 -14.681 1.00 95.50 78 MET A O 1
ATOM 607 N N . ALA A 1 79 ? 8.079 0.093 -13.401 1.00 94.94 79 ALA A N 1
ATOM 608 C CA . ALA A 1 79 ? 9.131 -0.481 -14.237 1.00 94.94 79 ALA A CA 1
ATOM 609 C C . ALA A 1 79 ? 8.595 -0.915 -15.612 1.00 94.94 79 ALA A C 1
ATOM 611 O O . ALA A 1 79 ? 9.247 -0.688 -16.633 1.00 94.94 79 ALA A O 1
ATOM 612 N N . TYR A 1 80 ? 7.390 -1.488 -15.655 1.00 96.25 80 TYR A N 1
ATOM 613 C CA . TYR A 1 80 ? 6.729 -1.850 -16.905 1.00 96.25 80 TYR A CA 1
ATOM 614 C C . TYR A 1 80 ? 6.452 -0.613 -17.760 1.00 96.25 80 TYR A C 1
ATOM 616 O O . TYR A 1 80 ? 6.773 -0.612 -18.945 1.00 96.25 80 TYR A O 1
ATOM 624 N N . ASP A 1 81 ? 5.915 0.454 -17.167 1.00 95.94 81 ASP A N 1
ATOM 625 C CA . ASP A 1 81 ? 5.641 1.708 -17.875 1.00 95.94 81 ASP A CA 1
ATOM 626 C C . ASP A 1 81 ? 6.919 2.379 -18.395 1.00 95.94 81 ASP A C 1
ATOM 628 O O . ASP A 1 81 ? 6.953 2.880 -19.519 1.00 95.94 81 ASP A O 1
ATOM 632 N N . VAL A 1 82 ? 8.026 2.288 -17.646 1.00 94.31 82 VAL A N 1
ATOM 633 C CA . VAL A 1 82 ? 9.339 2.709 -18.150 1.00 94.31 82 VAL A CA 1
ATOM 634 C C . VAL A 1 82 ? 9.669 1.992 -19.455 1.00 94.31 82 VAL A C 1
ATOM 636 O O . VAL A 1 82 ? 10.100 2.654 -20.396 1.00 94.31 82 VAL A O 1
ATOM 639 N N . LEU A 1 83 ? 9.464 0.676 -19.555 1.00 92.31 83 LEU A N 1
ATOM 640 C CA . LEU A 1 83 ? 9.752 -0.093 -20.772 1.00 92.31 83 LEU A CA 1
ATOM 641 C C . LEU A 1 83 ? 8.727 0.145 -21.883 1.00 92.31 83 LEU A C 1
ATOM 643 O O . LEU A 1 83 ? 9.117 0.328 -23.040 1.00 92.31 83 LEU A O 1
ATOM 647 N N . ARG A 1 84 ? 7.445 0.221 -21.531 1.00 91.81 84 ARG A N 1
ATOM 648 C CA . ARG A 1 84 ? 6.318 0.414 -22.442 1.00 91.81 84 ARG A CA 1
ATOM 649 C C . ARG A 1 84 ? 5.447 1.588 -21.961 1.00 91.81 84 ARG A C 1
ATOM 651 O O . ARG A 1 84 ? 4.469 1.355 -21.252 1.00 91.81 84 ARG A O 1
ATOM 658 N N . PRO A 1 85 ? 5.796 2.827 -22.353 1.00 92.06 85 PRO A N 1
ATOM 659 C CA . PRO A 1 85 ? 5.094 4.022 -21.902 1.00 92.06 85 PRO A CA 1
ATOM 660 C C . PRO A 1 85 ? 3.613 3.993 -22.269 1.00 92.06 85 PRO A C 1
ATOM 662 O O . PRO A 1 85 ? 3.249 3.520 -23.348 1.00 92.06 85 PRO A O 1
ATOM 665 N N . GLY A 1 86 ? 2.780 4.517 -21.373 1.00 92.06 86 GLY A N 1
ATOM 666 C CA . GLY A 1 86 ? 1.323 4.528 -21.522 1.00 92.06 86 GLY A CA 1
ATOM 667 C C . GLY A 1 86 ? 0.638 3.350 -20.830 1.00 92.06 86 GLY A C 1
ATOM 668 O O . GLY A 1 86 ? -0.585 3.256 -20.841 1.00 92.06 86 GLY A O 1
ATOM 669 N N . ALA A 1 87 ? 1.390 2.471 -20.163 1.00 92.06 87 ALA A N 1
ATOM 670 C CA . ALA A 1 87 ? 0.810 1.376 -19.393 1.00 92.06 87 ALA A CA 1
ATOM 671 C C . ALA A 1 87 ? 0.013 1.868 -18.173 1.00 92.06 87 ALA A C 1
ATOM 673 O O . ALA A 1 87 ? -0.881 1.155 -17.711 1.00 92.06 87 ALA A O 1
ATOM 674 N N . ILE A 1 88 ? 0.322 3.070 -17.675 1.00 94.56 88 ILE A N 1
ATOM 675 C CA . ILE A 1 88 ? -0.371 3.732 -16.555 1.00 94.56 88 ILE A CA 1
ATOM 676 C C . ILE A 1 88 ? -1.324 4.858 -16.989 1.00 94.56 88 ILE A C 1
ATOM 678 O O . ILE A 1 88 ? -1.895 5.519 -16.124 1.00 94.56 88 ILE A O 1
ATOM 682 N N . ALA A 1 89 ? -1.483 5.103 -18.296 1.00 93.00 89 ALA A N 1
ATOM 683 C CA . ALA A 1 89 ? -2.486 6.041 -18.810 1.00 93.00 89 ALA A CA 1
ATOM 684 C C . ALA A 1 89 ? -3.905 5.594 -18.390 1.00 93.00 89 ALA A C 1
ATOM 686 O O . ALA A 1 89 ? -4.063 4.431 -18.032 1.00 93.00 89 ALA A O 1
ATOM 687 N N . PRO A 1 90 ? -4.945 6.450 -18.425 1.00 90.50 90 PRO A N 1
ATOM 688 C CA . PRO A 1 90 ? -6.292 6.089 -17.951 1.00 90.50 90 PRO A CA 1
ATOM 689 C C . PRO A 1 90 ? -6.882 4.803 -18.562 1.00 90.50 90 PRO A C 1
ATOM 691 O O . PRO A 1 90 ? -7.599 4.063 -17.890 1.00 90.50 90 PRO A O 1
ATOM 694 N N . ASP A 1 91 ? -6.549 4.515 -19.817 1.00 90.69 91 ASP A N 1
ATOM 695 C CA . ASP A 1 91 ? -6.909 3.319 -20.589 1.00 90.69 91 ASP A CA 1
ATOM 696 C C . ASP A 1 91 ? -5.779 2.269 -20.653 1.00 90.69 91 ASP A C 1
ATOM 698 O O . ASP A 1 91 ? -5.911 1.211 -21.272 1.00 90.69 91 ASP A O 1
ATOM 702 N N . GLY A 1 92 ? -4.659 2.546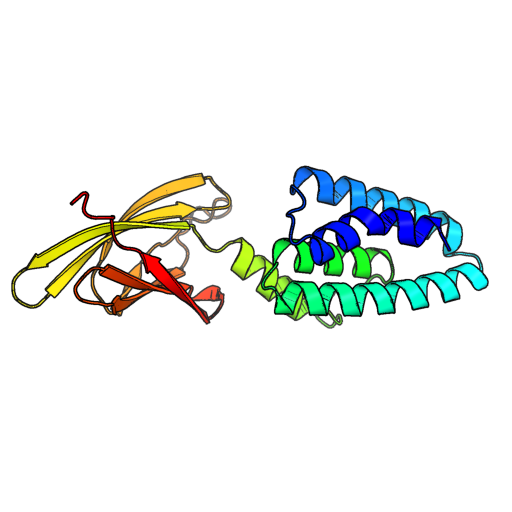 -19.988 1.00 93.00 92 GLY A N 1
ATOM 703 C CA . GLY A 1 92 ? -3.482 1.698 -19.933 1.00 93.00 92 GLY A CA 1
ATOM 704 C C . GLY A 1 92 ? -3.718 0.398 -19.164 1.00 93.00 92 GLY A C 1
ATOM 705 O O . GLY A 1 92 ? -4.510 0.316 -18.222 1.00 93.00 92 GLY A O 1
ATOM 706 N N . LYS A 1 93 ? -2.953 -0.636 -19.533 1.00 94.69 93 LYS A N 1
ATOM 707 C CA . LYS A 1 93 ? -3.039 -1.998 -18.970 1.00 94.69 93 LYS A CA 1
ATOM 708 C C . LYS A 1 93 ? -3.073 -2.038 -17.436 1.00 94.69 93 LYS A C 1
ATOM 710 O O . LYS A 1 93 ? -3.764 -2.877 -16.861 1.00 94.69 93 LYS A O 1
ATOM 715 N N . TYR A 1 94 ? -2.305 -1.170 -16.780 1.00 96.81 94 TYR A N 1
ATOM 716 C CA . TYR A 1 94 ? -2.103 -1.181 -15.334 1.00 96.81 94 TYR A CA 1
ATOM 717 C C . TYR A 1 94 ? -2.777 -0.030 -14.590 1.00 96.81 94 TYR A C 1
ATOM 719 O O . TYR A 1 94 ? -2.634 0.034 -13.371 1.00 96.81 94 TYR A O 1
ATOM 727 N N . ALA A 1 95 ? -3.553 0.821 -15.265 1.00 94.94 95 ALA A N 1
ATOM 728 C CA . ALA A 1 95 ? -4.181 2.007 -14.675 1.00 94.94 95 ALA A CA 1
ATOM 729 C C . ALA A 1 95 ? -4.968 1.688 -13.391 1.00 94.94 95 ALA A C 1
ATOM 731 O O . ALA A 1 95 ? -4.648 2.169 -12.305 1.00 94.94 95 ALA A O 1
ATOM 732 N N . ARG A 1 96 ? -5.932 0.764 -13.499 1.00 94.31 96 ARG A N 1
ATOM 733 C CA . ARG A 1 96 ? -6.794 0.342 -12.380 1.00 94.31 96 ARG A CA 1
ATOM 734 C C . ARG A 1 96 ? -6.018 -0.346 -11.259 1.00 94.31 96 ARG A C 1
ATOM 736 O O . ARG A 1 96 ? -6.337 -0.189 -10.083 1.00 94.31 96 ARG A O 1
ATOM 743 N N . LEU A 1 97 ? -5.004 -1.142 -11.609 1.00 95.12 97 LEU A N 1
ATOM 744 C CA . LEU A 1 97 ? -4.195 -1.839 -10.609 1.00 95.12 97 LEU A CA 1
ATOM 745 C C . LEU A 1 97 ? -3.295 -0.859 -9.853 1.00 95.12 97 LEU A C 1
ATOM 747 O O . LEU A 1 97 ? -3.120 -1.013 -8.646 1.00 95.12 97 LEU A O 1
ATOM 751 N N . LEU A 1 98 ? -2.757 0.150 -10.537 1.00 95.50 98 LEU A N 1
ATOM 752 C CA . LEU A 1 98 ? -1.974 1.212 -9.922 1.00 95.50 98 LEU A CA 1
ATOM 753 C C . LEU A 1 98 ? -2.830 2.030 -8.953 1.00 95.50 98 LEU A C 1
ATOM 755 O O . LEU A 1 98 ? -2.416 2.225 -7.815 1.00 95.50 98 LEU A O 1
ATOM 759 N N . GLU A 1 99 ? -4.028 2.442 -9.373 1.00 94.19 99 GLU A N 1
ATOM 760 C CA . GLU A 1 99 ? -4.988 3.151 -8.520 1.00 94.19 99 GLU A CA 1
ATOM 761 C C . GLU A 1 99 ? -5.293 2.353 -7.247 1.00 94.19 99 GLU A C 1
ATOM 763 O O . GLU A 1 99 ? -5.076 2.844 -6.139 1.00 94.19 99 GLU A O 1
ATOM 768 N N . ARG A 1 100 ? -5.668 1.076 -7.392 1.00 93.12 100 ARG A N 1
ATOM 769 C CA . ARG A 1 100 ? -5.895 0.181 -6.248 1.00 93.12 100 ARG A CA 1
ATOM 770 C C . ARG A 1 100 ? -4.668 0.078 -5.344 1.00 93.12 100 ARG A C 1
ATOM 772 O O . ARG A 1 100 ? -4.788 0.122 -4.124 1.00 93.12 100 ARG A O 1
ATOM 779 N N . THR A 1 101 ? -3.487 -0.075 -5.932 1.00 93.81 101 THR A N 1
ATOM 780 C CA . THR A 1 101 ? -2.241 -0.211 -5.172 1.00 93.81 101 THR A CA 1
ATOM 781 C C . THR A 1 101 ? -1.935 1.060 -4.382 1.00 93.81 101 THR A C 1
ATOM 783 O O . THR A 1 101 ? -1.519 0.971 -3.229 1.00 93.81 101 THR A O 1
ATOM 786 N N . ASN A 1 102 ? -2.180 2.236 -4.963 1.00 93.38 102 ASN A N 1
ATOM 787 C CA . ASN A 1 102 ? -2.024 3.514 -4.275 1.00 93.38 102 ASN A CA 1
ATOM 788 C C . ASN A 1 102 ? -2.983 3.623 -3.087 1.00 93.38 102 ASN A C 1
ATOM 790 O O . ASN A 1 102 ? -2.539 3.999 -2.007 1.00 93.38 102 ASN A O 1
ATOM 794 N N . LEU A 1 103 ? -4.247 3.220 -3.259 1.00 93.25 103 LEU A N 1
ATOM 795 C CA . LEU A 1 103 ? -5.229 3.201 -2.172 1.00 93.25 103 LEU A CA 1
ATOM 796 C C . LEU A 1 103 ? -4.763 2.303 -1.020 1.00 93.25 103 LEU A C 1
ATOM 798 O O . LEU A 1 103 ? -4.690 2.749 0.122 1.00 93.25 103 LEU A O 1
ATOM 802 N N . ILE A 1 104 ? -4.366 1.062 -1.310 1.00 92.19 104 ILE A N 1
ATOM 803 C CA . ILE A 1 104 ? -3.932 0.117 -0.270 1.00 92.19 104 ILE A CA 1
ATOM 804 C C . ILE A 1 104 ? -2.669 0.607 0.449 1.00 92.19 104 ILE A C 1
ATOM 806 O O . ILE A 1 104 ? -2.572 0.500 1.669 1.00 92.19 104 ILE A O 1
ATOM 810 N N . LEU A 1 105 ? -1.704 1.171 -0.283 1.00 91.25 105 LEU A N 1
ATOM 811 C CA . LEU A 1 105 ? -0.492 1.741 0.312 1.00 91.25 105 LEU A CA 1
ATOM 812 C C . LEU A 1 105 ? -0.765 3.008 1.136 1.00 91.25 105 LEU A C 1
ATOM 814 O O . LEU A 1 105 ? 0.028 3.317 2.020 1.00 91.25 105 LEU A O 1
ATOM 818 N N . SER A 1 106 ? -1.860 3.720 0.857 1.00 91.56 106 SER A N 1
ATOM 819 C CA . SER A 1 106 ? -2.319 4.871 1.642 1.00 91.56 106 SER A CA 1
ATOM 820 C C . SER A 1 106 ? -3.207 4.502 2.830 1.00 91.56 106 SER A C 1
ATOM 822 O O . SER A 1 106 ? -3.660 5.394 3.545 1.00 91.56 106 SER A O 1
ATOM 824 N N . ARG A 1 107 ? -3.483 3.207 3.046 1.00 93.88 107 ARG A N 1
ATOM 825 C CA . ARG A 1 107 ? -4.304 2.759 4.170 1.00 93.88 107 ARG A CA 1
ATOM 826 C C . ARG A 1 107 ? -3.637 3.175 5.489 1.00 93.88 107 ARG A C 1
ATOM 828 O O . ARG A 1 107 ? -2.494 2.773 5.725 1.00 93.88 107 ARG A O 1
ATOM 835 N N . PRO A 1 108 ? -4.337 3.912 6.368 1.00 94.50 108 PRO A N 1
ATOM 836 C CA . PRO A 1 108 ? -3.787 4.306 7.656 1.00 94.50 108 PRO A CA 1
ATOM 837 C C . PRO A 1 108 ? -3.510 3.078 8.531 1.00 94.50 108 PRO A C 1
ATOM 839 O O . PRO A 1 108 ? -4.159 2.034 8.412 1.00 94.50 108 PRO A O 1
ATOM 842 N N . LYS A 1 109 ? -2.535 3.201 9.430 1.00 95.06 109 LYS A N 1
ATOM 843 C CA . LYS A 1 109 ? -2.281 2.180 10.449 1.00 95.06 109 LYS A CA 1
ATOM 844 C C . LYS A 1 109 ? -3.273 2.370 11.584 1.00 95.06 109 LYS A C 1
ATOM 846 O O . LYS A 1 109 ? -3.529 3.501 11.979 1.00 95.06 109 LYS A O 1
ATOM 851 N N . VAL A 1 110 ? -3.812 1.273 12.100 1.00 96.31 110 VAL A N 1
ATOM 852 C CA . VAL A 1 110 ? -4.762 1.301 13.211 1.00 96.31 110 VAL A CA 1
ATOM 853 C C . VAL A 1 110 ? -4.271 0.372 14.304 1.00 96.31 110 VAL A C 1
ATOM 855 O O . VAL A 1 110 ? -3.906 -0.771 14.027 1.00 96.31 110 VAL A O 1
ATOM 858 N N . GLU A 1 111 ? -4.291 0.866 15.533 1.00 96.44 111 GLU A N 1
ATOM 859 C CA . GLU A 1 111 ? -3.978 0.120 16.745 1.00 96.44 111 GLU A CA 1
ATOM 860 C C . GLU A 1 111 ? -5.183 0.187 17.682 1.00 96.44 111 GLU A C 1
ATOM 862 O O . GLU A 1 111 ? -5.764 1.254 17.881 1.00 96.44 111 GLU A O 1
ATOM 867 N N . VAL A 1 112 ? -5.589 -0.955 18.237 1.00 96.06 112 VAL A N 1
ATOM 868 C CA . VAL A 1 112 ? -6.672 -1.009 19.224 1.00 96.06 112 VAL A CA 1
ATOM 869 C C . VAL A 1 112 ? -6.061 -0.860 20.610 1.00 96.06 112 VAL A C 1
ATOM 871 O O . VAL A 1 112 ? -5.284 -1.704 21.052 1.00 96.06 112 VAL A O 1
ATOM 874 N N . ASN A 1 113 ? -6.432 0.209 21.306 1.00 95.06 113 ASN A N 1
ATOM 875 C CA . ASN A 1 113 ? -5.925 0.527 22.638 1.00 95.06 113 ASN A CA 1
ATOM 876 C C . ASN A 1 113 ? -6.734 -0.151 23.747 1.00 95.06 113 ASN A C 1
ATOM 878 O O . ASN A 1 113 ? -6.215 -0.371 24.838 1.00 95.06 113 ASN A O 1
ATOM 882 N N . GLY A 1 114 ? -8.012 -0.446 23.502 1.00 93.88 114 GLY A N 1
ATOM 883 C CA . GLY A 1 114 ? -8.891 -1.002 24.521 1.00 93.88 114 GLY A CA 1
ATOM 884 C C . GLY A 1 114 ? -10.343 -1.100 24.094 1.00 93.88 114 GLY A C 1
ATOM 885 O O . GLY A 1 114 ? -10.761 -0.536 23.081 1.00 93.88 114 GLY A O 1
ATOM 886 N N . PHE A 1 115 ? -11.102 -1.799 24.925 1.00 94.44 115 PHE A N 1
ATOM 887 C CA . PHE A 1 115 ? -12.539 -1.966 24.804 1.00 94.44 115 PHE A CA 1
ATOM 888 C C . PHE A 1 115 ? -13.196 -1.544 26.114 1.00 94.44 115 PHE A C 1
ATOM 890 O O . PHE A 1 115 ? -12.630 -1.728 27.191 1.00 94.44 115 PHE A O 1
ATOM 897 N N . LEU A 1 116 ? -14.384 -0.960 26.022 1.00 93.31 116 LEU A N 1
ATOM 898 C CA . LEU A 1 116 ? -15.215 -0.645 27.175 1.00 93.31 116 LEU A CA 1
ATOM 899 C C . LEU A 1 116 ? -16.643 -1.058 26.868 1.00 93.31 116 LEU A C 1
ATOM 901 O O . LEU A 1 116 ? -17.300 -0.461 26.015 1.00 93.31 116 LEU A O 1
ATOM 905 N N . GLN A 1 117 ? -17.120 -2.057 27.597 1.00 91.00 117 GLN A N 1
ATOM 906 C CA . GLN A 1 117 ? -18.522 -2.429 27.582 1.00 91.00 117 GLN A CA 1
ATOM 907 C C . GLN A 1 117 ? -19.293 -1.504 28.525 1.00 91.00 117 GLN A C 1
ATOM 909 O O . GLN A 1 117 ? -19.002 -1.437 29.719 1.00 91.00 117 GLN A O 1
ATOM 914 N N . ALA A 1 118 ? -20.262 -0.776 27.980 1.00 88.62 118 ALA A N 1
ATOM 915 C CA . ALA A 1 118 ? -21.165 0.070 28.744 1.00 88.62 118 ALA A CA 1
ATOM 916 C C . ALA A 1 118 ? -22.602 -0.262 28.337 1.00 88.62 118 ALA A C 1
ATOM 918 O O . ALA A 1 118 ? -22.993 -0.071 27.187 1.00 88.62 118 ALA A O 1
ATOM 919 N N . GLU A 1 119 ? -23.379 -0.771 29.293 1.00 85.50 119 GLU A N 1
ATOM 920 C CA . GLU A 1 119 ? -24.753 -1.237 29.086 1.00 85.50 119 GLU A CA 1
ATOM 921 C C . GLU A 1 119 ? -24.856 -2.303 27.979 1.00 85.50 119 GLU A C 1
ATOM 923 O O . GLU A 1 119 ? -24.532 -3.467 28.212 1.00 85.50 119 GLU A O 1
ATOM 928 N N . LYS A 1 120 ? -25.317 -1.910 26.785 1.00 85.69 120 LYS A N 1
ATOM 929 C CA . LYS A 1 120 ? -25.493 -2.773 25.609 1.00 85.69 120 LYS A CA 1
ATOM 930 C C . LYS A 1 120 ? -24.494 -2.481 24.486 1.00 85.69 120 LYS A C 1
ATOM 932 O O . LYS A 1 120 ? -24.477 -3.226 23.512 1.00 85.69 120 LYS A O 1
ATOM 937 N N . ASP A 1 121 ? -23.661 -1.452 24.634 1.00 87.88 121 ASP A N 1
ATOM 938 C CA . ASP A 1 121 ? -22.708 -1.022 23.614 1.00 87.88 121 ASP A CA 1
ATOM 939 C C . ASP A 1 121 ? -21.270 -1.382 24.002 1.00 87.88 121 ASP A C 1
ATOM 941 O O . ASP A 1 121 ? -20.861 -1.279 25.163 1.00 87.88 121 ASP A O 1
ATOM 945 N N . ILE A 1 122 ? -20.472 -1.752 22.999 1.00 92.00 122 ILE A N 1
ATOM 946 C CA . ILE A 1 122 ? -19.022 -1.899 23.128 1.00 92.00 122 ILE A CA 1
ATOM 947 C C . ILE A 1 122 ? -18.370 -0.697 22.454 1.00 92.00 122 ILE A C 1
ATOM 949 O O . ILE A 1 122 ? -18.476 -0.507 21.242 1.00 92.00 122 ILE A O 1
ATOM 953 N N . TYR A 1 123 ? -17.678 0.109 23.251 1.00 95.06 123 TYR A N 1
ATOM 954 C CA . TYR A 1 123 ? -16.815 1.169 22.756 1.00 95.06 123 TYR A CA 1
ATOM 955 C C . TYR A 1 123 ? -15.418 0.624 22.503 1.00 95.06 123 TYR A C 1
ATOM 957 O O . TYR A 1 123 ? -14.850 -0.085 23.332 1.00 95.06 123 TYR A O 1
ATOM 965 N N . ILE A 1 124 ? -14.854 1.011 21.370 1.00 96.00 124 ILE A N 1
ATOM 966 C CA . ILE A 1 124 ? -13.530 0.616 20.915 1.00 96.00 124 ILE A CA 1
ATOM 967 C C . ILE A 1 124 ? -12.6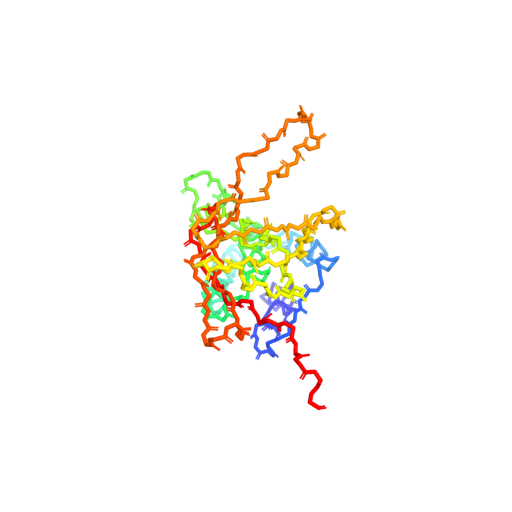67 1.874 20.914 1.00 96.00 124 ILE A C 1
ATOM 969 O O . ILE A 1 124 ? -13.007 2.873 20.275 1.00 96.00 124 ILE A O 1
ATOM 973 N N . PHE A 1 125 ? -11.551 1.826 21.634 1.00 96.62 125 PHE A N 1
ATOM 974 C CA . PHE A 1 125 ? -10.559 2.893 21.641 1.00 96.62 125 PHE A CA 1
ATOM 975 C C . PHE A 1 125 ? -9.461 2.557 20.645 1.00 96.62 125 PHE A C 1
ATOM 977 O O . PHE A 1 125 ? -8.835 1.502 20.745 1.00 96.62 125 PHE A O 1
ATOM 984 N N . LEU A 1 126 ? -9.222 3.455 19.696 1.00 96.75 126 LEU A N 1
ATOM 985 C CA . LEU A 1 126 ? -8.301 3.237 18.586 1.00 96.75 126 LEU A CA 1
ATOM 986 C C . LEU A 1 126 ? -7.312 4.388 18.477 1.00 96.75 126 LEU A C 1
ATOM 988 O O . LEU A 1 126 ? -7.671 5.542 18.699 1.00 96.75 126 LEU A O 1
ATOM 992 N N . THR A 1 127 ? -6.102 4.063 18.053 1.00 97.19 127 THR A N 1
ATOM 993 C CA . THR A 1 127 ? -5.112 5.011 17.557 1.00 97.19 127 THR A CA 1
ATOM 994 C C . THR A 1 127 ? -5.005 4.815 16.051 1.00 97.19 127 THR A C 1
ATOM 996 O O . THR A 1 127 ? -4.762 3.699 15.591 1.00 97.19 127 THR A O 1
ATOM 999 N N . VAL A 1 128 ? -5.189 5.876 15.269 1.00 96.88 128 VAL A N 1
ATOM 1000 C CA . VAL A 1 128 ? -5.023 5.851 13.812 1.00 96.88 128 VAL A CA 1
ATOM 1001 C C . VAL A 1 128 ? -3.821 6.702 13.442 1.00 96.88 128 VAL A C 1
ATOM 1003 O O . VAL A 1 128 ? -3.772 7.877 13.796 1.00 96.88 128 VAL A O 1
ATOM 1006 N N . THR A 1 129 ? -2.874 6.131 12.703 1.00 95.44 129 THR A N 1
ATOM 1007 C CA . THR A 1 129 ? -1.708 6.839 12.170 1.00 95.44 129 THR A CA 1
ATOM 1008 C C . THR A 1 129 ? -1.800 6.938 10.654 1.00 95.44 129 THR A C 1
ATOM 1010 O O . THR A 1 129 ? -1.810 5.929 9.942 1.00 95.44 129 THR A O 1
ATOM 1013 N N . ASP A 1 130 ? -1.812 8.169 10.153 1.00 91.25 130 ASP A N 1
ATOM 1014 C CA . ASP A 1 130 ? -1.737 8.470 8.728 1.00 91.25 130 ASP A CA 1
ATOM 1015 C C . ASP A 1 130 ? -0.370 8.038 8.171 1.00 91.25 130 ASP A C 1
ATOM 1017 O O . ASP A 1 130 ? 0.685 8.465 8.645 1.00 91.25 130 ASP A O 1
ATOM 1021 N N . THR A 1 131 ? -0.358 7.191 7.144 1.00 88.88 131 THR A N 1
ATOM 1022 C CA . THR A 1 131 ? 0.893 6.677 6.566 1.00 88.88 131 THR A CA 1
ATOM 1023 C C . THR A 1 131 ? 1.701 7.724 5.803 1.00 88.88 131 THR A C 1
ATOM 1025 O O . THR A 1 131 ? 2.916 7.570 5.672 1.00 88.88 131 THR A O 1
ATOM 1028 N N . ALA A 1 132 ? 1.057 8.768 5.284 1.00 84.88 132 ALA A N 1
ATOM 1029 C CA . ALA A 1 132 ? 1.707 9.834 4.534 1.00 84.88 132 ALA A CA 1
ATOM 1030 C C . ALA A 1 132 ? 2.261 10.920 5.464 1.00 84.88 132 ALA A C 1
ATOM 1032 O O . ALA A 1 132 ? 3.400 11.346 5.292 1.00 84.88 132 ALA A O 1
ATOM 1033 N N . THR A 1 133 ? 1.477 11.354 6.454 1.00 87.00 133 THR A N 1
ATOM 1034 C CA . THR A 1 133 ? 1.860 12.465 7.345 1.00 87.00 133 THR A CA 1
ATOM 1035 C C . THR A 1 133 ? 2.480 12.018 8.665 1.00 87.00 133 THR A C 1
ATOM 1037 O O . THR A 1 133 ? 3.050 12.849 9.368 1.00 87.00 133 THR A O 1
ATOM 1040 N N . GLN A 1 134 ? 2.377 10.729 9.010 1.00 89.38 134 GLN A N 1
ATOM 1041 C CA . GLN A 1 134 ? 2.771 10.163 10.309 1.00 89.38 134 GLN A CA 1
ATOM 1042 C C . GLN A 1 134 ? 2.048 10.803 11.506 1.00 89.38 134 GLN A C 1
ATOM 1044 O O . GLN A 1 134 ? 2.456 10.617 12.651 1.00 89.38 134 GLN A O 1
ATOM 1049 N N . LYS A 1 135 ? 0.970 11.557 11.261 1.00 90.94 135 LYS A N 1
ATOM 1050 C CA . LYS A 1 135 ? 0.132 12.109 12.322 1.00 90.94 135 LYS A CA 1
ATOM 1051 C C . LYS A 1 135 ? -0.755 11.021 12.898 1.00 90.94 135 LYS A C 1
ATOM 1053 O O . LYS A 1 135 ? -1.272 10.180 12.164 1.00 90.94 135 LYS A O 1
ATOM 1058 N N . THR A 1 136 ? -0.937 11.092 14.207 1.00 94.50 136 THR A N 1
ATOM 1059 C CA . THR A 1 136 ? -1.697 10.119 14.976 1.00 94.50 136 THR A CA 1
ATOM 1060 C C . THR A 1 136 ? -2.896 10.787 15.635 1.00 94.50 136 THR A C 1
ATOM 1062 O O . THR A 1 136 ? -2.760 11.859 16.223 1.00 94.50 136 THR A O 1
ATOM 1065 N N . GLU A 1 137 ? -4.055 10.141 15.555 1.00 95.38 137 GLU A N 1
ATOM 1066 C CA . GLU A 1 137 ? -5.319 10.600 16.129 1.00 95.38 137 GLU A CA 1
ATOM 1067 C C . GLU A 1 137 ? -5.985 9.469 16.921 1.00 95.38 137 GLU A C 1
ATOM 1069 O O . GLU A 1 137 ? -5.936 8.304 16.524 1.00 95.38 137 GLU A O 1
ATOM 1074 N N . ASN A 1 138 ? -6.609 9.817 18.048 1.00 97.06 138 ASN A N 1
ATOM 1075 C CA . ASN A 1 138 ? -7.283 8.861 18.922 1.00 97.06 138 ASN A CA 1
ATOM 1076 C C . ASN A 1 138 ? -8.794 8.915 18.707 1.00 97.06 138 ASN A C 1
ATOM 1078 O O . ASN A 1 138 ? -9.381 9.995 18.651 1.00 97.06 138 ASN A O 1
ATOM 1082 N N . PHE A 1 139 ? -9.425 7.748 18.665 1.00 97.12 139 PHE A N 1
ATOM 1083 C CA . PHE A 1 139 ? -10.853 7.598 18.419 1.00 97.12 139 PHE A CA 1
ATOM 1084 C C . PHE A 1 139 ? -11.510 6.740 19.496 1.00 97.12 139 PHE A C 1
ATOM 1086 O O . PHE A 1 139 ? -10.904 5.814 20.037 1.00 97.12 139 PHE A O 1
ATOM 1093 N N . LYS A 1 140 ? -12.778 7.047 19.772 1.00 96.62 140 LYS A N 1
ATOM 1094 C CA . LYS A 1 140 ? -13.697 6.227 20.561 1.00 96.62 140 LYS A CA 1
ATOM 1095 C C . LYS A 1 140 ? -14.916 5.967 19.684 1.00 96.62 140 LYS A C 1
ATOM 1097 O O . LYS A 1 140 ? -15.679 6.895 19.447 1.00 96.62 140 LYS A O 1
ATOM 1102 N N . VAL A 1 141 ? -15.067 4.739 19.204 1.00 96.62 141 VAL A N 1
ATOM 1103 C CA . VAL A 1 141 ? -16.067 4.375 18.185 1.00 96.62 141 VAL A CA 1
ATOM 1104 C C . VAL A 1 141 ? -16.838 3.124 18.582 1.00 96.62 141 VAL A C 1
ATOM 1106 O O . VAL A 1 141 ? -16.372 2.342 19.413 1.00 96.62 141 VAL A O 1
ATOM 1109 N N . ARG A 1 142 ? -18.017 2.935 17.994 1.00 95.38 142 ARG A N 1
ATOM 1110 C CA . ARG A 1 142 ? -18.845 1.732 18.152 1.00 95.38 142 ARG A CA 1
ATOM 1111 C C . ARG A 1 142 ? -18.854 0.880 16.888 1.00 95.38 142 ARG A C 1
ATOM 1113 O O . ARG A 1 142 ? -18.426 1.301 15.815 1.00 95.38 142 ARG A O 1
ATOM 1120 N N . GLU A 1 143 ? -19.350 -0.344 17.023 1.00 94.75 143 GLU A N 1
ATOM 1121 C CA . GLU A 1 143 ? -19.626 -1.204 15.875 1.00 94.75 143 GLU A CA 1
ATOM 1122 C C . GLU A 1 143 ? -20.560 -0.508 14.870 1.00 94.75 143 GLU A C 1
ATOM 1124 O O . GLU A 1 143 ? -21.535 0.136 15.250 1.00 94.75 143 GLU A O 1
ATOM 1129 N N . GLY A 1 144 ? -20.234 -0.605 13.580 1.00 94.44 144 GLY A N 1
ATOM 1130 C CA . GLY A 1 144 ? -20.967 0.049 12.499 1.00 94.44 144 GLY A CA 1
ATOM 1131 C C . GLY A 1 144 ? -20.585 1.509 12.241 1.00 94.44 144 GLY A C 1
ATOM 1132 O O . GLY A 1 144 ? -20.940 2.019 11.180 1.00 94.44 144 GLY A O 1
ATOM 1133 N N . GLU A 1 145 ? -19.850 2.164 13.143 1.00 96.31 145 GLU A N 1
ATOM 1134 C CA . GLU A 1 145 ? -19.513 3.587 13.040 1.00 96.31 145 GLU A CA 1
ATOM 1135 C C . GLU A 1 145 ? -18.402 3.847 12.010 1.00 96.31 145 GLU A C 1
ATOM 1137 O O . GLU A 1 145 ? -17.383 3.147 11.974 1.00 96.31 145 GLU A O 1
ATOM 1142 N N . GLU A 1 146 ? -18.608 4.865 11.169 1.00 97.62 146 GLU A N 1
ATOM 1143 C CA . GLU A 1 146 ? -17.599 5.408 10.257 1.00 97.62 146 GLU A CA 1
ATOM 1144 C C . GLU A 1 146 ? -16.798 6.508 10.960 1.00 97.62 146 GLU A C 1
ATOM 1146 O O . GLU A 1 146 ? -17.355 7.347 11.663 1.00 97.62 146 GLU A O 1
ATOM 1151 N N . PHE A 1 147 ? -15.483 6.511 10.777 1.00 96.25 147 PHE A N 1
ATOM 1152 C CA . PHE A 1 147 ? -14.571 7.416 11.464 1.00 96.25 147 PHE A CA 1
ATOM 1153 C C . PHE A 1 147 ? -13.346 7.746 10.604 1.00 96.25 147 PHE A C 1
ATOM 1155 O O . PHE A 1 147 ? -13.173 7.235 9.494 1.00 96.25 147 PHE A O 1
ATOM 1162 N N . TYR A 1 148 ? -12.482 8.602 11.159 1.00 95.44 148 TYR A N 1
ATOM 1163 C CA . TYR A 1 148 ? -11.256 9.107 10.542 1.00 95.44 148 TYR A CA 1
ATOM 1164 C C . TYR A 1 148 ? -11.514 9.905 9.250 1.00 95.44 148 TYR A C 1
ATOM 1166 O O . TYR A 1 148 ? -11.588 9.367 8.145 1.00 95.44 148 TYR A O 1
ATOM 1174 N N . GLU A 1 149 ? -11.628 11.225 9.423 1.00 94.00 149 GLU A N 1
ATOM 1175 C CA . GLU A 1 149 ? -11.868 12.227 8.376 1.00 94.00 149 GLU A CA 1
ATOM 1176 C C . GLU A 1 149 ? -10.604 13.081 8.156 1.00 94.00 149 GLU A C 1
ATOM 1178 O O . GLU A 1 149 ? -10.530 14.221 8.635 1.00 94.00 149 GLU A O 1
ATOM 1183 N N . PRO A 1 150 ? -9.569 12.557 7.475 1.00 88.00 150 PRO A N 1
ATOM 1184 C CA . PRO A 1 150 ? -8.309 13.272 7.339 1.00 88.00 150 PRO A CA 1
ATOM 1185 C C . PRO A 1 150 ? -8.502 14.592 6.587 1.00 88.00 150 PRO A C 1
ATOM 1187 O O . PRO A 1 150 ? -9.254 14.684 5.610 1.00 88.00 150 PRO A O 1
ATOM 1190 N N . VAL A 1 151 ? -7.792 15.627 7.032 1.00 87.19 151 VAL A N 1
ATOM 1191 C CA . VAL A 1 151 ? -7.797 16.938 6.377 1.00 87.19 151 VAL A CA 1
ATOM 1192 C C . VAL A 1 151 ? -6.866 16.898 5.173 1.00 87.19 151 VAL A C 1
ATOM 1194 O O . VAL A 1 151 ? -5.696 16.535 5.286 1.00 87.19 151 VAL A O 1
ATOM 1197 N N . ASP A 1 152 ? -7.379 17.289 4.009 1.00 83.19 152 ASP A N 1
ATOM 1198 C CA . ASP A 1 152 ? -6.555 17.446 2.821 1.00 83.19 152 ASP A CA 1
ATOM 1199 C C . ASP A 1 152 ? -5.545 18.592 3.025 1.00 83.19 152 ASP A C 1
ATOM 1201 O O . ASP A 1 152 ? -5.965 19.727 3.267 1.00 83.19 152 ASP A O 1
ATOM 1205 N N . PRO A 1 153 ? -4.229 18.344 2.915 1.00 79.44 153 PRO A N 1
ATOM 1206 C CA . PRO A 1 153 ? -3.220 19.371 3.152 1.00 79.44 153 PRO A CA 1
ATOM 1207 C C . PRO A 1 153 ? -3.220 20.480 2.093 1.00 79.44 153 PRO A C 1
ATOM 1209 O O . PRO A 1 153 ? -2.728 21.570 2.371 1.00 79.44 153 PRO A O 1
ATOM 1212 N N . GLN A 1 154 ? -3.749 20.231 0.890 1.00 82.94 154 GLN A N 1
ATOM 1213 C CA . GLN A 1 154 ? -3.804 21.230 -0.178 1.00 82.94 154 GLN A CA 1
ATOM 1214 C C . GLN A 1 154 ? -5.045 22.112 -0.058 1.00 82.94 154 GLN A C 1
ATOM 1216 O O . GLN A 1 154 ? -4.966 23.320 -0.270 1.00 82.94 154 GLN A O 1
ATOM 1221 N N . THR A 1 155 ? -6.196 21.524 0.279 1.00 88.50 155 THR A N 1
ATOM 1222 C CA . THR A 1 155 ? -7.470 22.262 0.303 1.00 88.50 155 THR A CA 1
ATOM 1223 C C . THR A 1 155 ? -7.935 22.648 1.704 1.00 88.50 155 THR A C 1
ATOM 1225 O O . THR A 1 155 ? -8.933 23.355 1.827 1.00 88.50 155 THR A O 1
ATOM 1228 N N . ASN A 1 156 ? -7.272 22.155 2.754 1.00 85.75 156 ASN A N 1
ATOM 1229 C CA . ASN A 1 156 ? -7.645 22.311 4.163 1.00 85.75 156 ASN A CA 1
ATOM 1230 C C . ASN A 1 156 ? -9.102 21.901 4.471 1.00 85.75 156 ASN A C 1
ATOM 1232 O O . ASN A 1 156 ? -9.749 22.443 5.366 1.00 85.75 156 ASN A O 1
ATOM 1236 N N . LYS A 1 157 ? -9.644 20.953 3.695 1.00 90.62 157 LYS A N 1
ATOM 1237 C CA . LYS A 1 157 ? -11.006 20.423 3.857 1.00 90.62 157 LYS A CA 1
ATOM 1238 C C . LYS A 1 157 ? -10.938 19.000 4.384 1.00 90.62 157 LYS A C 1
ATOM 1240 O O . LYS A 1 157 ? -10.060 18.239 3.983 1.00 90.62 157 LYS A O 1
ATOM 1245 N N . LYS A 1 158 ? -11.887 18.634 5.244 1.00 88.81 158 LYS A N 1
ATOM 1246 C CA . LYS A 1 158 ? -12.062 17.248 5.677 1.00 88.81 158 LYS A CA 1
ATOM 1247 C C . LYS A 1 158 ? -12.477 16.371 4.499 1.00 88.81 158 LYS A C 1
ATOM 1249 O O . LYS A 1 158 ? -13.361 16.742 3.725 1.00 88.81 158 LYS A O 1
ATOM 1254 N N . LYS A 1 159 ? -11.834 15.215 4.380 1.00 90.06 159 LYS A N 1
ATOM 1255 C CA . LYS A 1 159 ? -12.277 14.126 3.508 1.00 90.06 159 LYS A CA 1
ATOM 1256 C C . LYS A 1 159 ? -13.422 13.365 4.181 1.00 90.06 159 LYS A C 1
ATOM 1258 O O . LYS A 1 159 ? -13.525 13.416 5.406 1.00 90.06 159 LYS A O 1
ATOM 1263 N N . PRO A 1 160 ? -14.266 12.663 3.403 1.00 93.19 160 PRO A N 1
ATOM 1264 C CA . PRO A 1 160 ? -15.227 11.737 3.987 1.00 93.19 160 PRO A CA 1
ATOM 1265 C C . PRO A 1 160 ? -14.510 10.691 4.861 1.00 93.19 160 PRO A C 1
ATOM 1267 O O . PRO A 1 160 ? -13.317 10.433 4.632 1.00 93.19 160 PRO A O 1
ATOM 1270 N N . PRO A 1 161 ? -15.226 10.079 5.821 1.00 94.75 161 PRO A N 1
ATOM 1271 C CA . PRO A 1 161 ? -14.699 8.993 6.634 1.00 94.75 161 PRO A CA 1
ATOM 1272 C C . PRO A 1 161 ? -14.041 7.920 5.768 1.00 94.75 161 PRO A C 1
ATOM 1274 O O . PRO A 1 161 ? -14.586 7.503 4.743 1.00 94.75 161 PRO A O 1
ATOM 1277 N N . GLN A 1 162 ? -12.844 7.487 6.157 1.00 95.88 162 GLN A N 1
ATOM 1278 C CA . GLN A 1 162 ? -12.113 6.456 5.415 1.00 95.88 162 GLN A CA 1
ATOM 1279 C C . GLN A 1 162 ? -12.178 5.085 6.078 1.00 95.88 162 GLN A C 1
ATOM 1281 O O . GLN A 1 162 ? -11.865 4.082 5.430 1.00 95.88 162 GLN A O 1
ATOM 1286 N N . LEU A 1 163 ? -12.550 5.036 7.356 1.00 97.50 163 LEU A N 1
ATOM 1287 C CA . LEU A 1 163 ? -12.571 3.822 8.153 1.00 97.50 163 LEU A CA 1
ATOM 1288 C C . LEU A 1 163 ? -13.964 3.563 8.699 1.00 97.50 163 LEU A C 1
ATOM 1290 O O . LEU A 1 163 ? -14.698 4.491 9.018 1.00 97.50 163 LEU A O 1
ATOM 1294 N N . ARG A 1 164 ? -14.311 2.288 8.848 1.00 97.94 164 ARG A N 1
ATOM 1295 C CA . ARG A 1 164 ? -15.537 1.867 9.523 1.00 97.94 164 ARG A CA 1
ATOM 1296 C C . ARG A 1 164 ? -15.285 0.636 10.369 1.00 97.94 164 ARG A C 1
ATOM 1298 O O . ARG A 1 164 ? -14.608 -0.290 9.922 1.00 97.94 164 ARG A O 1
ATOM 1305 N N . ILE A 1 165 ? -15.868 0.598 11.560 1.00 97.44 165 ILE A N 1
ATOM 1306 C CA . ILE A 1 165 ? -15.899 -0.625 12.359 1.00 97.44 165 ILE A CA 1
ATOM 1307 C C . ILE A 1 165 ? -16.942 -1.564 11.772 1.00 97.44 165 ILE A C 1
ATOM 1309 O O . ILE A 1 165 ? -18.127 -1.239 11.723 1.00 97.44 165 ILE A O 1
ATOM 1313 N N . VAL A 1 166 ? -16.502 -2.737 11.324 1.00 97.19 166 VAL A N 1
ATOM 1314 C CA . VAL A 1 166 ? -17.408 -3.776 10.829 1.00 97.19 166 VAL A CA 1
ATOM 1315 C C . VAL A 1 166 ? -18.004 -4.523 12.010 1.00 97.19 166 VAL A C 1
ATOM 1317 O O . VAL A 1 166 ? -19.223 -4.597 12.106 1.00 97.19 166 VAL A O 1
ATOM 1320 N N . ARG A 1 167 ? -17.145 -5.056 12.890 1.00 95.00 167 ARG A N 1
ATOM 1321 C CA . ARG A 1 167 ? -17.544 -5.794 14.095 1.00 95.00 167 ARG A CA 1
ATOM 1322 C C . ARG A 1 167 ? -16.407 -6.023 15.080 1.00 95.00 167 ARG A C 1
ATOM 1324 O O . ARG A 1 167 ? -15.234 -6.023 14.697 1.00 95.00 167 ARG A O 1
ATOM 1331 N N . VAL A 1 168 ? -16.766 -6.304 16.329 1.00 93.62 168 VAL A N 1
ATOM 1332 C CA . VAL A 1 168 ? -15.851 -6.867 17.335 1.00 93.62 168 VAL A CA 1
ATOM 1333 C C . VAL A 1 168 ? -15.773 -8.392 17.178 1.00 93.62 168 VAL A C 1
ATOM 1335 O O . VAL A 1 168 ? -16.775 -9.060 16.936 1.00 93.62 168 VAL A O 1
ATOM 1338 N N . ILE A 1 169 ? -14.573 -8.965 17.305 1.00 92.56 169 ILE A N 1
ATOM 1339 C CA . ILE A 1 169 ? -14.307 -10.402 17.149 1.00 92.56 169 ILE A CA 1
ATOM 1340 C C . ILE A 1 169 ? -13.783 -10.988 18.464 1.00 92.56 169 ILE A C 1
ATOM 1342 O O . ILE A 1 169 ? -12.908 -10.408 19.109 1.00 92.56 169 ILE A O 1
ATOM 1346 N N . GLY A 1 170 ? -14.283 -12.181 18.808 1.00 85.69 170 GLY A N 1
ATOM 1347 C CA . GLY A 1 170 ? -13.687 -13.053 19.823 1.00 85.69 170 GLY A CA 1
ATOM 1348 C C . GLY A 1 170 ? -13.741 -12.499 21.243 1.00 85.69 170 GLY A C 1
ATOM 1349 O O . GLY A 1 170 ? -12.738 -12.573 21.931 1.00 85.69 170 GLY A O 1
ATOM 1350 N N . ASP A 1 171 ? -14.872 -11.923 21.660 1.00 86.00 171 ASP A N 1
ATOM 1351 C CA . ASP A 1 171 ? -15.038 -11.321 22.994 1.00 86.00 171 ASP A CA 1
ATOM 1352 C C . ASP A 1 171 ? -13.961 -10.267 23.307 1.00 86.00 171 ASP A C 1
ATOM 1354 O O . ASP A 1 171 ? -13.142 -10.411 24.209 1.00 86.00 171 ASP A O 1
ATOM 1358 N N . GLN A 1 172 ? -13.932 -9.204 22.493 1.00 88.88 172 GLN A N 1
ATOM 1359 C CA . GLN A 1 172 ? -13.002 -8.076 22.657 1.00 88.88 172 GLN A CA 1
ATOM 1360 C C . GLN A 1 172 ? -11.522 -8.451 22.426 1.00 88.88 172 GLN A C 1
ATOM 1362 O O . GLN A 1 172 ? -10.609 -7.776 22.897 1.00 88.88 172 GLN A O 1
ATOM 1367 N N . GLN A 1 173 ? -11.256 -9.506 21.648 1.00 89.75 173 GLN A N 1
ATOM 1368 C CA . GLN A 1 173 ? -9.895 -9.887 21.254 1.00 89.75 173 GLN A CA 1
ATOM 1369 C C . GLN A 1 173 ? -9.397 -9.157 20.011 1.00 89.75 173 GLN A C 1
ATOM 1371 O O . GLN A 1 173 ? -8.189 -9.035 19.811 1.00 89.75 173 GLN A O 1
ATOM 1376 N N . SER A 1 174 ? -10.287 -8.738 19.114 1.00 93.88 174 SER A N 1
ATOM 1377 C CA . SER A 1 174 ? -9.922 -8.097 17.847 1.00 93.88 174 SER A CA 1
ATOM 1378 C C . SER A 1 174 ? -11.081 -7.288 17.271 1.00 93.88 174 SER A C 1
ATOM 1380 O O . SER A 1 174 ? -12.230 -7.441 17.681 1.00 93.88 174 SER A O 1
ATOM 1382 N N . VAL A 1 175 ? -10.781 -6.444 16.286 1.00 95.75 175 VAL A N 1
ATOM 1383 C CA . VAL A 1 175 ? -11.770 -5.654 15.546 1.00 95.75 175 VAL A CA 1
ATOM 1384 C C . VAL A 1 175 ? -11.568 -5.847 14.055 1.00 95.75 175 VAL A C 1
ATOM 1386 O O . VAL A 1 175 ? -10.445 -5.760 13.563 1.00 95.75 175 VAL A O 1
ATOM 1389 N N . GLU A 1 176 ? -12.655 -6.084 13.329 1.00 97.25 176 GLU A N 1
ATOM 1390 C CA . GLU A 1 176 ? -12.654 -6.015 11.871 1.00 97.25 176 GLU A CA 1
ATOM 1391 C C . GLU A 1 176 ? -12.957 -4.582 11.426 1.00 97.25 176 GLU A C 1
ATOM 1393 O O . GLU A 1 176 ? -13.984 -4.006 11.796 1.00 97.25 176 GLU A O 1
ATOM 1398 N N . ILE A 1 177 ? -12.055 -4.008 10.631 1.00 97.62 177 ILE A N 1
ATOM 1399 C CA . ILE A 1 177 ? -12.146 -2.633 10.133 1.00 97.62 177 ILE A CA 1
ATOM 1400 C C . ILE A 1 177 ? -12.236 -2.663 8.613 1.00 97.62 177 ILE A C 1
ATOM 1402 O O . ILE A 1 177 ? -11.487 -3.389 7.963 1.00 97.62 177 ILE A O 1
ATOM 1406 N N . LEU A 1 178 ? -13.133 -1.856 8.051 1.00 97.69 178 LEU A N 1
ATOM 1407 C CA . LEU A 1 178 ? -13.252 -1.596 6.620 1.00 97.69 178 LEU A CA 1
ATOM 1408 C C . LEU A 1 178 ? -12.476 -0.329 6.255 1.00 97.69 178 LEU A C 1
ATOM 1410 O O . LEU A 1 178 ? -12.706 0.729 6.837 1.00 97.69 178 LEU A O 1
ATOM 1414 N N . TYR A 1 179 ? -11.610 -0.425 5.246 1.00 97.06 179 TYR A N 1
ATOM 1415 C CA . TYR A 1 179 ? -11.030 0.725 4.563 1.00 97.06 179 TYR A CA 1
ATOM 1416 C C . TYR A 1 179 ? -11.917 1.058 3.366 1.00 97.06 179 TYR A C 1
ATOM 1418 O O . TYR A 1 179 ? -11.866 0.387 2.330 1.00 97.06 179 TYR A O 1
ATOM 1426 N N . ILE A 1 180 ? -12.750 2.085 3.536 1.00 96.44 180 ILE A N 1
ATOM 1427 C CA . ILE A 1 180 ? -13.816 2.467 2.603 1.00 96.44 180 ILE A CA 1
ATOM 1428 C C . ILE A 1 180 ? -13.271 2.726 1.185 1.00 96.44 180 ILE A C 1
ATOM 1430 O O . ILE A 1 180 ? -13.814 2.144 0.245 1.00 96.44 180 ILE A O 1
ATOM 1434 N N . PRO A 1 181 ? -12.170 3.487 0.984 1.00 94.12 181 PRO A N 1
ATOM 1435 C CA . PRO A 1 181 ? -11.667 3.794 -0.357 1.00 94.12 181 PRO A CA 1
ATOM 1436 C C . PRO A 1 181 ? -11.286 2.569 -1.197 1.00 94.12 181 PRO A C 1
ATOM 1438 O O . PRO A 1 181 ? -11.463 2.589 -2.411 1.00 94.12 181 PRO A O 1
ATOM 1441 N N . ALA A 1 182 ? -10.767 1.502 -0.578 1.00 93.25 182 ALA A N 1
ATOM 1442 C CA . ALA A 1 182 ? -10.386 0.278 -1.291 1.00 93.25 182 ALA A CA 1
ATOM 1443 C C . ALA A 1 182 ? -11.434 -0.843 -1.195 1.00 93.25 182 ALA A C 1
ATOM 1445 O O . ALA A 1 182 ? -11.239 -1.900 -1.801 1.00 93.25 182 ALA A O 1
ATOM 1446 N N . ASN A 1 183 ? -12.513 -0.624 -0.432 1.00 94.69 183 ASN A N 1
ATOM 1447 C CA . ASN A 1 183 ? -13.493 -1.637 -0.047 1.00 94.69 183 ASN A CA 1
ATOM 1448 C C . ASN A 1 183 ? -12.826 -2.934 0.461 1.00 94.69 183 ASN A C 1
ATOM 1450 O O . ASN A 1 183 ? -13.102 -4.031 -0.026 1.00 94.69 183 ASN A O 1
ATOM 1454 N N . GLU A 1 184 ? -11.877 -2.793 1.389 1.00 93.75 184 GLU A N 1
ATOM 1455 C CA . GLU A 1 184 ? -11.072 -3.903 1.909 1.00 93.75 184 GLU A CA 1
ATOM 1456 C C . GLU A 1 184 ? -11.140 -3.942 3.435 1.00 93.75 184 GLU A C 1
ATOM 1458 O O . GLU A 1 184 ? -10.938 -2.915 4.087 1.00 93.75 184 GLU A O 1
ATOM 1463 N N . THR A 1 185 ? -11.410 -5.120 4.003 1.00 95.88 185 THR A N 1
ATOM 1464 C CA . THR A 1 185 ? -11.414 -5.319 5.455 1.00 95.88 185 THR A CA 1
ATOM 1465 C C . THR A 1 185 ? -10.122 -5.964 5.941 1.00 95.88 185 THR A C 1
ATOM 1467 O O . THR A 1 185 ? -9.439 -6.678 5.205 1.00 95.88 185 THR A O 1
ATOM 1470 N N . TRP A 1 186 ? -9.763 -5.702 7.195 1.00 95.50 186 TRP A N 1
ATOM 1471 C CA . TRP A 1 186 ? -8.707 -6.431 7.889 1.00 95.50 186 TRP A CA 1
ATOM 1472 C C . TRP A 1 186 ? -8.984 -6.490 9.388 1.00 95.50 186 TRP A C 1
ATOM 1474 O O . TRP A 1 186 ? -9.769 -5.710 9.930 1.00 95.50 186 TRP A O 1
ATOM 1484 N N . ILE A 1 187 ? -8.323 -7.436 10.051 1.00 96.25 187 ILE A N 1
ATOM 1485 C CA . ILE A 1 187 ? -8.441 -7.642 11.491 1.00 96.25 187 ILE A CA 1
ATOM 1486 C C . ILE A 1 187 ? -7.306 -6.897 12.187 1.00 96.25 187 ILE A C 1
ATOM 1488 O O . ILE A 1 187 ? -6.132 -7.088 11.862 1.00 96.25 187 ILE A O 1
ATOM 1492 N N . VAL A 1 188 ? -7.666 -6.068 13.162 1.00 95.88 188 VAL A N 1
ATOM 1493 C CA . VAL A 1 188 ? -6.730 -5.435 14.087 1.00 95.88 188 VAL A CA 1
ATOM 1494 C C . VAL A 1 188 ? -6.837 -6.142 15.435 1.00 95.88 188 VAL A C 1
ATOM 1496 O O . VAL A 1 188 ? -7.930 -6.182 16.008 1.00 95.88 188 VAL A O 1
ATOM 1499 N N . PRO A 1 189 ? -5.739 -6.721 15.949 1.00 94.25 189 PRO A N 1
ATOM 1500 C CA . PRO A 1 189 ? -5.752 -7.337 17.264 1.00 94.25 189 PRO A CA 1
ATOM 1501 C C . PRO A 1 189 ? -6.002 -6.280 18.342 1.00 94.25 189 PRO A C 1
ATOM 1503 O O . PRO A 1 189 ? -5.483 -5.165 18.270 1.00 94.25 189 PRO A O 1
ATOM 1506 N N . GLY A 1 190 ? -6.791 -6.657 19.343 1.00 90.25 190 GLY A N 1
ATOM 1507 C CA . GLY A 1 190 ? -6.958 -5.907 20.579 1.00 90.25 190 GLY A CA 1
ATOM 1508 C C . GLY A 1 190 ? -5.643 -5.781 21.351 1.00 90.25 190 GLY A C 1
ATOM 1509 O O . GLY A 1 190 ? -4.662 -6.472 21.036 1.00 90.25 190 GLY A O 1
ATOM 1510 N N . PRO A 1 191 ? -5.599 -4.935 22.392 1.00 88.19 191 PRO A N 1
ATOM 1511 C CA . PRO A 1 191 ? -4.438 -4.878 23.261 1.00 88.19 191 PRO A CA 1
ATOM 1512 C C . PRO A 1 191 ? -4.209 -6.268 23.858 1.00 88.19 191 PRO A C 1
ATOM 1514 O O . PRO A 1 191 ? -5.127 -6.889 24.393 1.00 88.19 191 PRO A O 1
ATOM 1517 N N . ARG A 1 192 ? -2.975 -6.774 23.766 1.00 71.19 192 ARG A N 1
ATOM 1518 C CA . ARG A 1 192 ? -2.603 -7.997 24.480 1.00 71.19 192 ARG A CA 1
ATOM 1519 C C . ARG A 1 192 ? -2.774 -7.716 25.966 1.00 71.19 192 ARG A C 1
ATOM 1521 O O . ARG A 1 192 ? -2.005 -6.937 26.530 1.00 71.19 192 ARG A O 1
ATOM 1528 N N . THR A 1 193 ? -3.757 -8.345 26.599 1.00 56.25 193 THR A N 1
ATOM 1529 C CA . THR A 1 193 ? -3.780 -8.469 28.052 1.00 56.25 193 THR A CA 1
ATOM 1530 C C . THR A 1 193 ? -2.456 -9.114 28.447 1.00 56.25 193 THR A C 1
ATOM 1532 O O . THR A 1 193 ? -2.156 -10.241 28.053 1.00 56.25 193 THR A O 1
ATOM 1535 N N . LYS A 1 194 ? -1.600 -8.366 29.15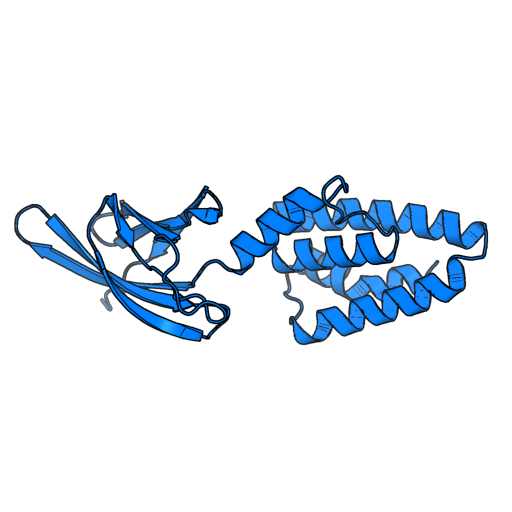3 1.00 45.06 194 LYS A N 1
ATOM 1536 C CA . LYS A 1 194 ? -0.521 -8.987 29.919 1.00 45.06 194 LYS A CA 1
ATOM 1537 C C . LYS A 1 194 ? -1.228 -9.857 30.957 1.00 45.06 194 LYS A C 1
ATOM 1539 O O . LYS A 1 194 ? -1.796 -9.311 31.899 1.00 45.06 194 LYS A O 1
ATOM 1544 N N . GLY A 1 195 ? -1.304 -11.157 30.682 1.00 35.78 195 GLY A N 1
ATOM 1545 C CA . GLY A 1 195 ? -1.581 -12.160 31.705 1.00 35.78 195 GLY A CA 1
ATOM 1546 C C . GLY A 1 195 ? -0.482 -12.163 32.754 1.00 35.78 195 GLY A C 1
ATOM 1547 O O . GLY A 1 195 ? 0.652 -11.741 32.415 1.00 35.78 195 GLY A O 1
#